Protein AF-A0A0T6AKW1-F1 (afdb_monomer_lite)

Foldseek 3Di:
DVLVVLQVCVLVQLLVQLLVQLCVLLVQLLCVLVVNDPPPDQCVCNLVNLLSLVVSQQVSQCSRPNPVSVVQLVVVVVDPPDDPVRVCCVVVVVVVVVVVCQVVVVVVVDDHDDPVCVQPDPSDPRPDVVSVVSCCVRCVPNNCSRLVSGQLVVLVVPDPSLVSQLVSLVSVLVSCVSVCSNVPDPVCSVVVSVVSSVCSSVVD

Sequence (204 aa):
MISGWIRRAPLAAYLLITYAISWAIAIPLAARALGVLTLPLPFAIHYLIPFGPMIAAIIVTRVSEGPDGLRALFARMTRWRVGAGWILFSILAPIVAFAAAAVVAPMFGAPRTDFRQLGVVNFLPYLGIGAWLLWLLSYGIGEETGWRGFALPRLQATRSALTATLLLSVPWAVWHVPSLLYLGNIKNLGILLPGFFIGLVVGG

Structure (mmCIF, N/CA/C/O backbone):
data_AF-A0A0T6AKW1-F1
#
_entry.id   AF-A0A0T6AKW1-F1
#
loop_
_atom_site.group_PDB
_atom_site.id
_atom_site.type_symbol
_atom_site.label_atom_id
_atom_site.label_alt_id
_atom_site.label_comp_id
_atom_site.label_asym_id
_atom_site.label_entity_id
_atom_site.label_seq_id
_atom_site.pdbx_PDB_ins_code
_atom_site.Cartn_x
_atom_site.Cartn_y
_atom_site.Cartn_z
_atom_site.occupancy
_atom_site.B_iso_or_equiv
_atom_site.auth_seq_id
_atom_site.auth_comp_id
_atom_site.auth_asym_id
_atom_site.auth_atom_id
_atom_site.pdbx_PDB_model_num
ATOM 1 N N . MET A 1 1 ? 7.136 -4.801 27.687 1.00 68.75 1 MET A N 1
ATOM 2 C CA . MET A 1 1 ? 7.269 -3.402 27.211 1.00 68.75 1 MET A CA 1
ATOM 3 C C . MET A 1 1 ? 6.740 -3.221 25.786 1.00 68.75 1 MET A C 1
ATOM 5 O O . MET A 1 1 ? 5.804 -2.451 25.620 1.00 68.75 1 MET A O 1
ATOM 9 N N . ILE A 1 2 ? 7.224 -3.977 24.787 1.00 74.81 2 ILE A N 1
ATOM 10 C CA . ILE A 1 2 ? 6.774 -3.880 23.375 1.00 74.81 2 ILE A CA 1
ATOM 11 C C . ILE A 1 2 ? 5.271 -4.171 23.202 1.00 74.81 2 ILE A C 1
ATOM 13 O O . ILE A 1 2 ? 4.543 -3.379 22.611 1.00 74.81 2 ILE A O 1
ATOM 17 N N . SER A 1 3 ? 4.771 -5.258 23.796 1.00 78.31 3 SER A N 1
ATOM 18 C CA . SER A 1 3 ? 3.344 -5.619 23.757 1.00 78.31 3 SER A CA 1
ATOM 19 C C . SER A 1 3 ? 2.425 -4.559 24.381 1.00 78.31 3 SER A C 1
ATOM 21 O O . SER A 1 3 ? 1.292 -4.384 23.938 1.00 78.31 3 SER A O 1
ATOM 23 N N . GLY A 1 4 ? 2.912 -3.823 25.386 1.00 81.00 4 GLY A N 1
ATOM 24 C CA . GLY A 1 4 ? 2.176 -2.732 26.026 1.00 81.00 4 GLY A CA 1
ATOM 25 C C . GLY A 1 4 ? 2.033 -1.507 25.122 1.00 81.00 4 GLY A C 1
ATOM 26 O O . GLY A 1 4 ? 0.965 -0.904 25.082 1.00 81.00 4 GLY A O 1
ATOM 27 N N . TRP A 1 5 ? 3.071 -1.168 24.351 1.00 87.56 5 TRP A N 1
ATOM 28 C CA . TRP A 1 5 ? 3.012 -0.066 23.388 1.00 87.56 5 TRP A CA 1
ATOM 29 C C . TRP A 1 5 ? 2.086 -0.383 22.208 1.00 87.56 5 TRP A C 1
ATOM 31 O O . TRP A 1 5 ? 1.236 0.438 21.874 1.00 87.56 5 TRP A O 1
ATOM 41 N N . ILE A 1 6 ? 2.161 -1.602 21.657 1.00 88.12 6 ILE A N 1
ATOM 42 C CA . ILE A 1 6 ? 1.280 -2.051 20.563 1.00 88.12 6 ILE A CA 1
ATOM 43 C C . ILE A 1 6 ? -0.200 -1.936 20.958 1.00 88.12 6 ILE A C 1
ATOM 45 O O . ILE A 1 6 ? -1.027 -1.512 20.156 1.00 88.12 6 ILE A O 1
ATOM 49 N N . ARG A 1 7 ? -0.541 -2.261 22.211 1.00 85.75 7 ARG A N 1
ATOM 50 C CA . ARG A 1 7 ? -1.911 -2.119 22.730 1.00 85.75 7 ARG A CA 1
ATOM 51 C C . ARG A 1 7 ? -2.353 -0.662 22.883 1.00 85.75 7 ARG A C 1
ATOM 53 O O . ARG A 1 7 ? -3.522 -0.370 22.669 1.00 85.75 7 ARG A O 1
ATOM 60 N N . ARG A 1 8 ? -1.442 0.243 23.256 1.00 90.44 8 ARG A N 1
ATOM 61 C CA . ARG A 1 8 ? -1.742 1.672 23.470 1.00 90.44 8 ARG A CA 1
ATOM 62 C C . ARG A 1 8 ? -1.806 2.472 22.168 1.00 90.44 8 ARG A C 1
ATOM 64 O O . ARG A 1 8 ? -2.588 3.410 22.078 1.00 90.44 8 ARG A O 1
ATOM 71 N N . ALA A 1 9 ? -0.994 2.112 21.174 1.00 93.38 9 ALA A N 1
ATOM 72 C CA . ALA A 1 9 ? -0.880 2.821 19.901 1.00 93.38 9 ALA A CA 1
ATOM 73 C C . ALA A 1 9 ? -0.880 1.850 18.697 1.00 93.38 9 ALA A C 1
ATOM 75 O O . ALA A 1 9 ? 0.092 1.806 17.938 1.00 93.38 9 ALA A O 1
ATOM 76 N N . PRO A 1 10 ? -1.962 1.075 18.481 1.00 95.19 10 PRO A N 1
ATOM 77 C CA . PRO A 1 10 ? -1.991 0.014 17.471 1.00 95.19 10 PRO A CA 1
ATOM 78 C C . PRO A 1 10 ? -1.789 0.530 16.043 1.00 95.19 10 PRO A C 1
ATOM 80 O O . PRO A 1 10 ? -1.133 -0.131 15.244 1.00 95.19 10 PRO A O 1
ATOM 83 N N . LEU A 1 11 ? -2.295 1.724 15.713 1.00 96.31 11 LEU A N 1
ATOM 84 C CA . LEU A 1 11 ? -2.101 2.310 14.384 1.00 96.31 11 LEU A CA 1
ATOM 85 C C . LEU A 1 11 ? -0.635 2.700 14.134 1.00 96.31 11 LEU A C 1
ATOM 87 O O . LEU A 1 11 ? -0.106 2.422 13.063 1.00 96.31 11 LEU A O 1
ATOM 91 N N . ALA A 1 12 ? 0.040 3.286 15.128 1.00 96.94 12 ALA A N 1
ATOM 92 C CA . ALA A 1 12 ? 1.457 3.626 15.013 1.00 96.94 12 ALA A CA 1
ATOM 93 C C . ALA A 1 12 ? 2.321 2.361 14.901 1.00 96.94 12 ALA A C 1
ATOM 95 O O . ALA A 1 12 ? 3.200 2.289 14.046 1.00 96.94 12 ALA A O 1
ATOM 96 N N . ALA A 1 13 ? 2.027 1.336 15.709 1.00 97.62 13 ALA A N 1
ATOM 97 C CA . ALA A 1 13 ? 2.687 0.036 15.618 1.00 97.62 13 ALA A CA 1
ATOM 98 C C . ALA A 1 13 ? 2.522 -0.600 14.237 1.00 97.62 13 ALA A C 1
ATOM 100 O O . ALA A 1 13 ? 3.498 -1.059 13.648 1.00 97.62 13 ALA A O 1
ATOM 101 N N . TYR A 1 14 ? 1.300 -0.573 13.708 1.00 98.44 14 TYR A N 1
ATOM 102 C CA . TYR A 1 14 ? 0.997 -1.066 12.373 1.00 98.44 14 TYR A CA 1
ATOM 103 C C . TYR A 1 14 ? 1.823 -0.348 11.303 1.00 98.44 14 TYR A C 1
ATOM 105 O O . TYR A 1 14 ? 2.459 -1.019 10.494 1.00 98.44 14 TYR A O 1
ATOM 113 N N . LEU A 1 15 ? 1.875 0.988 11.321 1.00 98.25 15 LEU A N 1
ATOM 114 C CA . LEU A 1 15 ? 2.633 1.762 10.335 1.00 98.25 15 LEU A CA 1
ATOM 115 C C . LEU A 1 15 ? 4.134 1.457 10.395 1.00 98.25 15 LEU A C 1
ATOM 117 O O . LEU A 1 15 ? 4.741 1.201 9.358 1.00 98.25 15 LEU A O 1
ATOM 121 N N . LEU A 1 16 ? 4.721 1.409 11.595 1.00 98.19 16 LEU A N 1
ATOM 122 C CA . LEU A 1 16 ? 6.147 1.106 11.753 1.00 98.19 16 LEU A CA 1
ATOM 123 C C . LEU A 1 16 ? 6.501 -0.298 11.254 1.00 98.19 16 LEU A C 1
ATOM 125 O O . LEU A 1 16 ? 7.478 -0.455 10.528 1.00 98.19 16 LEU A O 1
ATOM 129 N N . ILE A 1 17 ? 5.706 -1.312 11.607 1.00 98.44 17 ILE A N 1
ATOM 130 C CA . ILE A 1 17 ? 5.945 -2.695 11.165 1.00 98.44 17 ILE A CA 1
ATOM 131 C C . ILE A 1 17 ? 5.722 -2.815 9.652 1.00 98.44 17 ILE A C 1
ATOM 133 O O . ILE A 1 17 ? 6.519 -3.450 8.964 1.00 98.44 17 ILE A O 1
ATOM 137 N N . THR A 1 18 ? 4.685 -2.157 9.123 1.00 98.62 18 THR A N 1
ATOM 138 C CA . THR A 1 18 ? 4.402 -2.104 7.683 1.00 98.62 18 THR A CA 1
ATOM 139 C C . THR A 1 18 ? 5.597 -1.546 6.924 1.00 98.62 18 THR A C 1
ATOM 141 O O . THR A 1 18 ? 6.061 -2.175 5.973 1.00 98.62 18 THR A O 1
ATOM 144 N N . TYR A 1 19 ? 6.128 -0.398 7.355 1.00 98.56 19 TYR A N 1
ATOM 145 C CA . TYR A 1 19 ? 7.283 0.230 6.718 1.00 98.56 19 TYR A CA 1
ATOM 146 C C . TYR A 1 19 ? 8.522 -0.640 6.862 1.00 98.56 19 TYR A C 1
ATOM 148 O O . TYR A 1 19 ? 9.187 -0.884 5.866 1.00 98.56 19 TYR A O 1
ATOM 156 N N . ALA A 1 20 ? 8.796 -1.180 8.051 1.00 98.44 20 ALA A N 1
ATOM 157 C CA . ALA A 1 20 ? 9.957 -2.035 8.270 1.00 98.44 20 ALA A CA 1
ATOM 158 C C . ALA A 1 20 ? 9.979 -3.242 7.316 1.00 98.44 20 ALA A C 1
ATOM 160 O O . ALA A 1 20 ? 10.984 -3.471 6.651 1.00 98.44 20 ALA A O 1
ATOM 161 N N . ILE A 1 21 ? 8.867 -3.97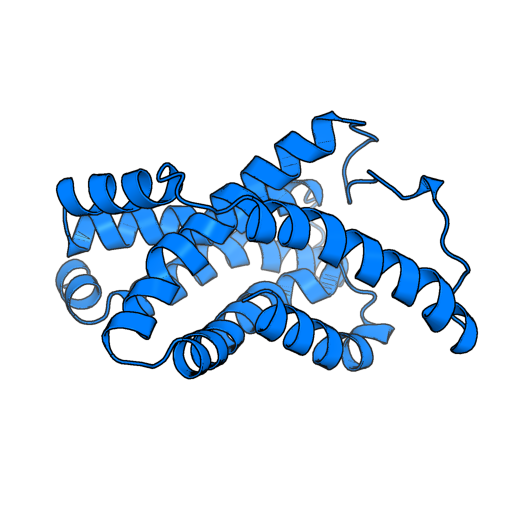6 7.196 1.00 98.56 21 ILE A N 1
ATOM 162 C CA . ILE A 1 21 ? 8.785 -5.163 6.328 1.00 98.56 21 ILE A CA 1
ATOM 163 C C . ILE A 1 21 ? 8.861 -4.767 4.851 1.00 98.56 21 ILE A C 1
ATOM 165 O O . ILE A 1 21 ? 9.628 -5.336 4.079 1.00 98.56 21 ILE A O 1
ATOM 169 N N . SER A 1 22 ? 8.071 -3.774 4.455 1.00 98.50 22 SER A N 1
ATOM 170 C CA . SER A 1 22 ? 7.928 -3.390 3.049 1.00 98.50 22 SER A CA 1
ATOM 171 C C . SER A 1 22 ? 9.194 -2.731 2.514 1.00 98.50 22 SER A C 1
ATOM 173 O O . SER A 1 22 ? 9.664 -3.041 1.420 1.00 98.50 22 SER A O 1
ATOM 175 N N . TRP A 1 23 ? 9.780 -1.825 3.295 1.00 98.50 23 TRP A N 1
ATOM 176 C CA . TRP A 1 23 ? 10.972 -1.085 2.901 1.00 98.50 23 TRP A CA 1
ATOM 177 C C . TRP A 1 23 ? 12.241 -1.924 3.001 1.00 98.50 23 TRP A C 1
ATOM 179 O O . TRP A 1 23 ? 13.167 -1.660 2.239 1.00 98.50 23 TRP A O 1
ATOM 189 N N . ALA A 1 24 ? 12.269 -2.984 3.818 1.00 98.25 24 ALA A N 1
ATOM 190 C CA . ALA A 1 24 ? 13.347 -3.974 3.770 1.00 98.25 24 ALA A CA 1
ATOM 191 C C . ALA A 1 24 ? 13.481 -4.639 2.387 1.00 98.25 24 ALA A C 1
ATOM 193 O O . ALA A 1 24 ? 14.564 -5.095 2.036 1.00 98.25 24 ALA A O 1
ATOM 194 N N . ILE A 1 25 ? 12.410 -4.656 1.586 1.00 98.06 25 ILE A N 1
ATOM 195 C CA . ILE A 1 25 ? 12.427 -5.130 0.196 1.00 98.06 25 ILE A CA 1
ATOM 196 C C . ILE A 1 25 ? 12.576 -3.948 -0.773 1.00 98.06 25 ILE A C 1
ATOM 198 O O . ILE A 1 25 ? 13.405 -3.976 -1.682 1.00 98.06 25 ILE A O 1
ATOM 202 N N . ALA A 1 26 ? 11.792 -2.886 -0.577 1.00 97.50 26 ALA A N 1
ATOM 203 C CA . ALA A 1 26 ? 11.711 -1.779 -1.525 1.00 97.50 26 ALA A CA 1
ATOM 204 C C . ALA A 1 26 ? 12.982 -0.909 -1.571 1.00 97.50 26 ALA A C 1
ATOM 206 O O . ALA A 1 26 ? 13.368 -0.468 -2.652 1.00 97.50 26 ALA A O 1
ATOM 207 N N . ILE A 1 27 ? 13.655 -0.679 -0.435 1.00 97.62 27 ILE A N 1
ATOM 208 C CA . ILE A 1 27 ? 14.882 0.135 -0.377 1.00 97.62 27 ILE A CA 1
ATOM 209 C C . ILE A 1 27 ? 16.035 -0.543 -1.129 1.00 97.62 27 ILE A C 1
ATOM 211 O O . ILE A 1 27 ? 16.641 0.131 -1.960 1.00 97.62 27 ILE A O 1
ATOM 215 N N . PRO A 1 28 ? 16.341 -1.843 -0.936 1.00 97.62 28 PRO A N 1
ATOM 216 C CA . PRO A 1 28 ? 17.367 -2.509 -1.739 1.00 97.62 28 PRO A CA 1
ATOM 217 C C . PRO A 1 28 ? 17.076 -2.492 -3.245 1.00 97.62 28 PRO A C 1
ATOM 219 O O . PRO A 1 28 ? 17.993 -2.286 -4.040 1.00 97.62 28 PRO A O 1
ATOM 222 N N . LEU A 1 29 ? 15.809 -2.645 -3.652 1.00 96.81 29 LEU A N 1
ATOM 223 C CA . LEU A 1 29 ? 15.414 -2.518 -5.061 1.00 96.81 29 LEU A CA 1
ATOM 224 C C . LEU A 1 29 ? 15.649 -1.102 -5.604 1.00 96.81 29 LEU A C 1
ATOM 226 O O . LEU A 1 29 ? 16.198 -0.951 -6.695 1.00 96.81 29 LEU A O 1
ATOM 230 N N . ALA A 1 30 ? 15.294 -0.074 -4.832 1.00 95.44 30 ALA A N 1
ATOM 231 C CA . ALA A 1 30 ? 15.554 1.319 -5.182 1.00 95.44 30 ALA A CA 1
ATOM 232 C C . ALA A 1 30 ? 17.058 1.614 -5.267 1.00 95.44 30 ALA A C 1
ATOM 234 O O . ALA A 1 30 ? 17.525 2.166 -6.258 1.00 95.44 30 ALA A O 1
ATOM 235 N N . ALA A 1 31 ? 17.835 1.188 -4.269 1.00 95.94 31 ALA A N 1
ATOM 236 C CA . ALA A 1 31 ? 19.286 1.348 -4.242 1.00 95.94 31 ALA A CA 1
ATOM 237 C C . ALA A 1 31 ? 19.957 0.669 -5.444 1.00 95.94 31 ALA A C 1
ATOM 239 O O . ALA A 1 31 ? 20.895 1.223 -6.017 1.00 95.94 31 ALA A O 1
ATOM 240 N N . ARG A 1 32 ? 19.449 -0.496 -5.872 1.00 94.69 32 ARG A N 1
ATOM 241 C CA . ARG A 1 32 ? 19.906 -1.166 -7.094 1.00 94.69 32 ARG A CA 1
ATOM 242 C C . ARG A 1 32 ? 19.573 -0.359 -8.346 1.00 94.69 32 ARG A C 1
ATOM 244 O O . ARG A 1 32 ? 20.445 -0.167 -9.185 1.00 94.69 32 ARG A O 1
ATOM 251 N N . ALA A 1 33 ? 18.339 0.123 -8.481 1.00 92.25 33 ALA A N 1
ATOM 252 C CA . ALA A 1 33 ? 17.931 0.935 -9.630 1.00 92.25 33 ALA A CA 1
ATOM 253 C C . ALA A 1 33 ? 18.718 2.254 -9.739 1.00 92.25 33 ALA A C 1
ATOM 255 O O . ALA A 1 33 ? 18.976 2.728 -10.841 1.00 92.25 33 ALA A O 1
ATOM 256 N N . LEU A 1 34 ? 19.142 2.812 -8.601 1.00 92.19 34 LEU A N 1
ATOM 257 C CA . LEU A 1 34 ? 19.975 4.013 -8.513 1.00 92.19 34 LEU A CA 1
ATOM 258 C C . LEU A 1 34 ? 21.477 3.749 -8.722 1.00 92.19 34 LEU A C 1
ATOM 260 O O . LEU A 1 34 ? 22.263 4.691 -8.695 1.00 92.19 34 LEU A O 1
ATOM 264 N N . GLY A 1 35 ? 21.898 2.492 -8.893 1.00 93.44 35 GLY A N 1
ATOM 265 C CA . GLY A 1 35 ? 23.310 2.124 -9.042 1.00 93.44 35 GLY A CA 1
ATOM 266 C C . GLY A 1 35 ? 24.136 2.194 -7.750 1.00 93.44 35 GLY A C 1
ATOM 267 O O . GLY A 1 35 ? 25.347 2.009 -7.797 1.00 93.44 35 GLY A O 1
ATOM 268 N N . VAL A 1 36 ? 23.499 2.426 -6.596 1.00 96.00 36 VAL A N 1
ATOM 269 C CA . VAL A 1 36 ? 24.150 2.426 -5.271 1.00 96.00 36 VAL A CA 1
ATOM 270 C C . VAL A 1 36 ? 24.462 0.998 -4.818 1.00 96.00 36 VAL A C 1
ATOM 272 O O . VAL A 1 36 ? 25.473 0.752 -4.165 1.00 96.00 36 VAL A O 1
ATOM 275 N N . LEU A 1 37 ? 23.592 0.046 -5.167 1.00 95.44 37 LEU A N 1
ATOM 276 C CA . LEU A 1 37 ? 23.718 -1.362 -4.802 1.00 95.44 37 LEU A CA 1
ATOM 277 C C . LEU A 1 37 ? 23.997 -2.223 -6.038 1.00 95.44 37 LEU A C 1
ATOM 279 O O . LEU A 1 37 ? 23.205 -2.242 -6.977 1.00 95.44 37 LEU A O 1
ATOM 283 N N . THR A 1 38 ? 25.084 -2.993 -6.012 1.00 94.31 38 THR A N 1
ATOM 284 C CA . THR A 1 38 ? 25.490 -3.878 -7.122 1.00 94.31 38 THR A CA 1
ATOM 285 C C . THR A 1 38 ? 24.973 -5.312 -6.990 1.00 94.31 38 THR A C 1
ATOM 287 O O . THR A 1 38 ? 25.093 -6.096 -7.932 1.00 94.31 38 THR A O 1
ATOM 290 N N . LEU A 1 39 ? 24.369 -5.668 -5.848 1.00 94.06 39 LEU A N 1
ATOM 291 C CA . LEU A 1 39 ? 23.769 -6.986 -5.631 1.00 94.06 39 LEU A CA 1
ATOM 292 C C . LEU A 1 39 ? 22.709 -7.288 -6.711 1.00 94.06 39 LEU A C 1
ATOM 294 O O . LEU A 1 39 ? 21.826 -6.456 -6.958 1.00 94.06 39 LEU A O 1
ATOM 298 N N . PRO A 1 40 ? 22.742 -8.479 -7.340 1.00 92.25 40 PRO A N 1
ATOM 299 C CA . PRO A 1 40 ? 21.806 -8.853 -8.393 1.00 92.25 40 PRO A CA 1
ATOM 300 C C . PRO A 1 40 ? 20.447 -9.251 -7.798 1.00 92.25 40 PRO A C 1
ATOM 302 O O . PRO A 1 40 ? 20.082 -10.421 -7.747 1.00 92.25 40 PRO A O 1
ATOM 305 N N . LEU A 1 41 ? 19.684 -8.264 -7.327 1.00 93.69 41 LEU A N 1
ATOM 306 C CA . LEU A 1 41 ? 18.351 -8.482 -6.766 1.00 93.69 41 LEU A CA 1
ATOM 307 C C . LEU A 1 41 ? 17.307 -8.603 -7.886 1.00 93.69 41 LEU A C 1
ATOM 309 O O . LEU A 1 41 ? 17.173 -7.673 -8.681 1.00 93.69 41 LEU A O 1
ATOM 313 N N . PRO A 1 42 ? 16.527 -9.688 -7.982 1.00 95.50 42 PRO A N 1
ATOM 314 C CA . PRO A 1 42 ? 15.470 -9.774 -8.984 1.00 95.50 42 PRO A CA 1
ATOM 315 C C . PRO A 1 42 ? 14.352 -8.775 -8.659 1.00 95.50 42 PRO A C 1
ATOM 317 O O . PRO A 1 42 ? 13.749 -8.857 -7.595 1.00 95.50 42 PRO A O 1
ATOM 320 N N . PHE A 1 43 ? 14.027 -7.857 -9.580 1.00 94.94 43 PHE A N 1
ATOM 321 C CA . PHE A 1 43 ? 12.957 -6.868 -9.358 1.00 94.94 43 PHE A CA 1
ATOM 322 C C . PHE A 1 43 ? 11.576 -7.510 -9.143 1.00 94.94 43 PHE A C 1
ATOM 324 O O . PHE A 1 43 ? 10.711 -6.893 -8.531 1.00 94.94 43 PHE A O 1
ATOM 331 N N . ALA A 1 44 ? 11.386 -8.768 -9.555 1.00 95.06 44 ALA A N 1
ATOM 332 C CA . ALA A 1 44 ? 10.173 -9.543 -9.298 1.00 95.06 44 ALA A CA 1
ATOM 333 C C . ALA A 1 44 ? 9.818 -9.673 -7.801 1.00 95.06 44 ALA A C 1
ATOM 335 O O . ALA A 1 44 ? 8.644 -9.826 -7.471 1.00 95.06 44 ALA A O 1
ATOM 336 N N . ILE A 1 45 ? 10.781 -9.542 -6.874 1.00 96.38 45 ILE A N 1
ATOM 337 C CA . ILE A 1 45 ? 10.479 -9.529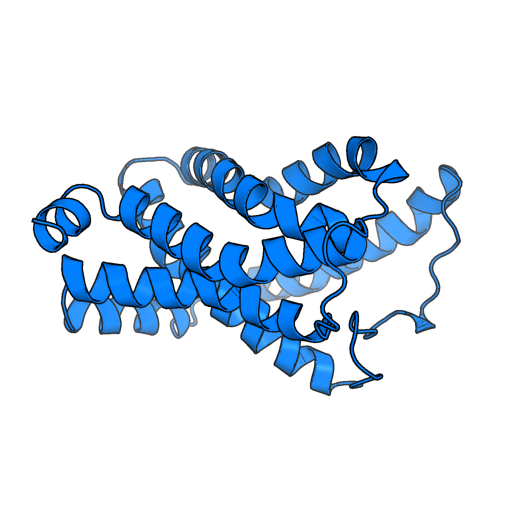 -5.427 1.00 96.38 45 ILE A CA 1
ATOM 338 C C . ILE A 1 45 ? 9.639 -8.312 -5.010 1.00 96.38 45 ILE A C 1
ATOM 340 O O . ILE A 1 45 ? 9.110 -8.296 -3.903 1.00 96.38 45 ILE A O 1
ATOM 344 N N . HIS A 1 46 ? 9.469 -7.319 -5.893 1.00 95.88 46 HIS A N 1
ATOM 345 C CA . HIS A 1 46 ? 8.534 -6.209 -5.722 1.00 95.88 46 HIS A CA 1
ATOM 346 C C . HIS A 1 46 ? 7.137 -6.685 -5.301 1.00 95.88 46 HIS A C 1
ATOM 348 O O . HIS A 1 46 ? 6.523 -6.089 -4.421 1.00 95.88 46 HIS A O 1
ATOM 354 N N . TYR A 1 47 ? 6.657 -7.797 -5.864 1.00 96.12 47 TYR A N 1
ATOM 355 C CA . TYR A 1 47 ? 5.328 -8.332 -5.561 1.00 96.12 47 TYR A CA 1
ATOM 356 C C . TYR A 1 47 ? 5.178 -8.852 -4.123 1.00 96.12 47 TYR A C 1
ATOM 358 O O . TYR A 1 47 ? 4.063 -9.142 -3.699 1.00 96.12 47 TYR A O 1
ATOM 366 N N . LEU 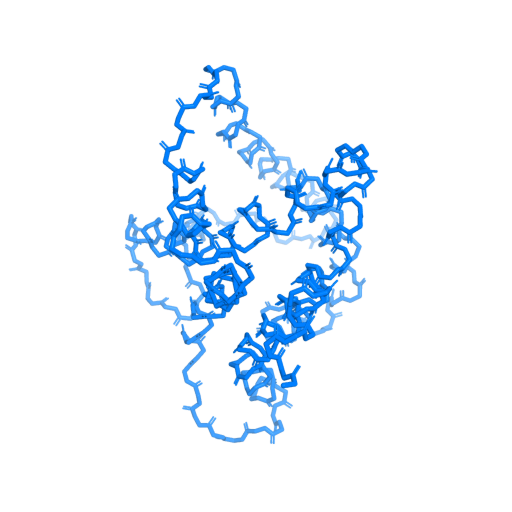A 1 48 ? 6.270 -8.922 -3.351 1.00 97.62 48 LEU A N 1
ATOM 367 C CA . LEU A 1 48 ? 6.247 -9.239 -1.922 1.00 97.62 48 LEU A CA 1
ATOM 368 C C . LEU A 1 48 ? 6.018 -8.005 -1.033 1.00 97.62 48 LEU A C 1
ATOM 370 O O . LEU A 1 48 ? 5.570 -8.151 0.102 1.00 97.62 48 LEU A O 1
ATOM 374 N N . ILE A 1 49 ? 6.286 -6.794 -1.535 1.00 98.06 49 ILE A N 1
ATOM 375 C CA . ILE A 1 49 ? 6.129 -5.533 -0.790 1.00 98.06 49 ILE A CA 1
ATOM 376 C C . ILE A 1 49 ? 4.691 -5.348 -0.266 1.00 98.06 49 ILE A C 1
ATOM 378 O O . ILE A 1 49 ? 4.543 -5.080 0.930 1.00 98.06 49 ILE A O 1
ATOM 382 N N . PRO A 1 50 ? 3.634 -5.561 -1.081 1.00 97.56 50 PRO A N 1
ATOM 383 C CA . PRO A 1 50 ? 2.240 -5.465 -0.641 1.00 97.56 50 PRO A CA 1
ATOM 384 C C . PRO A 1 50 ? 1.865 -6.344 0.558 1.00 97.56 50 PRO A C 1
ATOM 386 O O . PRO A 1 50 ? 0.915 -6.035 1.263 1.00 97.56 50 PRO A O 1
ATOM 389 N N . PHE A 1 51 ? 2.608 -7.415 0.853 1.00 98.25 51 PHE A N 1
ATOM 390 C CA . PHE A 1 51 ? 2.312 -8.277 2.003 1.00 98.25 51 PHE A CA 1
ATOM 391 C C . PHE A 1 51 ? 2.753 -7.680 3.347 1.00 98.25 51 PHE A C 1
ATOM 393 O O . PHE A 1 51 ? 2.302 -8.149 4.393 1.00 98.25 51 PHE A O 1
ATOM 400 N N . GLY A 1 52 ? 3.593 -6.639 3.352 1.00 98.38 52 GLY A N 1
ATOM 401 C CA . GLY A 1 52 ? 3.997 -5.936 4.572 1.00 98.38 52 GLY A CA 1
ATOM 402 C C . GLY A 1 52 ? 2.810 -5.396 5.386 1.00 98.38 52 GLY A C 1
ATOM 403 O O . GLY A 1 52 ? 2.705 -5.748 6.564 1.00 98.38 52 GLY A O 1
ATOM 404 N N . PRO A 1 53 ? 1.890 -4.617 4.781 1.00 98.38 53 PRO A N 1
ATOM 405 C CA . PRO A 1 53 ? 0.620 -4.216 5.392 1.00 98.38 53 PRO A CA 1
ATOM 406 C C . PRO A 1 53 ? -0.182 -5.382 5.997 1.00 98.38 53 PRO A C 1
ATOM 408 O O . PRO A 1 53 ? -0.564 -5.323 7.168 1.00 98.38 53 PRO A O 1
ATOM 411 N N . MET A 1 54 ? -0.406 -6.476 5.258 1.00 98.19 54 MET A N 1
ATOM 412 C CA . MET A 1 54 ? -1.127 -7.648 5.780 1.00 98.19 54 MET A CA 1
ATOM 413 C C . MET A 1 54 ? -0.430 -8.265 6.996 1.00 98.19 54 MET A C 1
ATOM 415 O O . MET A 1 54 ? -1.073 -8.508 8.018 1.00 98.19 54 MET A O 1
ATOM 419 N N . ILE A 1 55 ? 0.880 -8.507 6.914 1.00 98.56 55 ILE A N 1
ATOM 420 C CA . ILE A 1 55 ? 1.647 -9.112 8.011 1.00 98.56 55 ILE A CA 1
ATOM 421 C C . ILE A 1 55 ? 1.612 -8.201 9.244 1.00 98.56 55 ILE A C 1
ATOM 423 O O . ILE A 1 55 ? 1.367 -8.676 10.354 1.00 98.56 55 ILE A O 1
ATOM 427 N N . ALA A 1 56 ? 1.783 -6.890 9.062 1.00 98.50 56 ALA A N 1
ATOM 428 C CA . ALA A 1 56 ? 1.691 -5.916 10.142 1.00 98.50 56 ALA A CA 1
ATOM 429 C C . ALA A 1 56 ? 0.304 -5.918 10.801 1.00 98.50 56 ALA A C 1
ATOM 431 O O . ALA A 1 56 ? 0.211 -5.949 12.029 1.00 98.50 56 ALA A O 1
ATOM 432 N N . ALA A 1 57 ? -0.772 -5.942 10.008 1.00 98.06 57 ALA A N 1
ATOM 433 C CA . ALA A 1 57 ? -2.139 -6.026 10.516 1.00 98.06 57 ALA A CA 1
ATOM 434 C C . ALA A 1 57 ? -2.363 -7.300 11.340 1.00 98.06 57 ALA A C 1
ATOM 436 O O . ALA A 1 57 ? -2.898 -7.226 12.446 1.00 98.06 57 ALA A O 1
ATOM 437 N N . ILE A 1 58 ? -1.897 -8.454 10.850 1.00 98.25 58 ILE A N 1
ATOM 438 C CA . ILE A 1 58 ? -1.995 -9.735 11.561 1.00 98.25 58 ILE A CA 1
ATOM 439 C C . ILE A 1 58 ? -1.230 -9.678 12.889 1.00 98.25 58 ILE A C 1
ATOM 441 O O . ILE A 1 58 ? -1.793 -10.013 13.932 1.00 98.25 58 ILE A O 1
ATOM 445 N N . ILE A 1 59 ? 0.029 -9.229 12.880 1.00 98.00 59 ILE A N 1
ATOM 446 C CA . ILE A 1 59 ? 0.863 -9.148 14.088 1.00 98.00 59 ILE A CA 1
ATOM 447 C C . ILE A 1 59 ? 0.210 -8.229 15.120 1.00 98.00 59 ILE A C 1
ATOM 449 O O . ILE A 1 59 ? 0.016 -8.626 16.272 1.00 98.00 59 ILE A O 1
ATOM 453 N N . VAL A 1 60 ? -0.155 -7.012 14.714 1.00 98.12 60 VAL A N 1
ATOM 454 C CA . VAL A 1 60 ? -0.706 -6.018 15.636 1.00 98.12 60 VAL A CA 1
ATOM 455 C C . VAL A 1 60 ? -2.044 -6.484 16.186 1.00 98.12 60 VAL A C 1
ATOM 457 O O . VAL A 1 60 ? -2.195 -6.500 17.404 1.00 98.12 60 VAL A O 1
ATOM 460 N N . THR A 1 61 ? -2.969 -6.951 15.341 1.00 97.69 61 THR A N 1
ATOM 461 C CA . THR A 1 61 ? -4.261 -7.483 15.797 1.00 97.69 61 THR A CA 1
ATOM 462 C C . THR A 1 61 ? -4.078 -8.669 16.740 1.00 97.69 61 THR A C 1
ATOM 464 O O . THR A 1 61 ? -4.718 -8.721 17.790 1.00 97.69 61 THR A O 1
ATOM 467 N N . ARG A 1 62 ? -3.175 -9.610 16.437 1.00 97.00 62 ARG A N 1
ATOM 468 C CA . ARG A 1 62 ? -2.941 -10.772 17.305 1.00 97.00 62 ARG A CA 1
ATOM 469 C C . ARG A 1 62 ? -2.439 -10.373 18.690 1.00 97.00 62 ARG A C 1
ATOM 471 O O . ARG A 1 62 ? -2.786 -11.039 19.671 1.00 97.00 62 ARG A O 1
ATOM 478 N N . VAL A 1 63 ? -1.613 -9.330 18.765 1.00 96.50 63 VAL A N 1
ATOM 479 C CA . VAL A 1 63 ? -1.042 -8.814 20.015 1.00 96.50 63 VAL A CA 1
ATOM 480 C C . VAL A 1 63 ? -2.040 -7.938 20.772 1.00 96.50 63 VAL A C 1
ATOM 482 O O . VAL A 1 63 ? -2.104 -8.038 21.996 1.00 96.50 63 VAL A O 1
ATOM 485 N N . SER A 1 64 ? -2.812 -7.092 20.085 1.00 95.31 64 SER A N 1
ATOM 486 C CA . SER A 1 64 ? -3.732 -6.140 20.717 1.00 95.31 64 SER A CA 1
ATOM 487 C C . SER A 1 64 ? -5.077 -6.757 21.092 1.00 95.31 64 SER A C 1
ATOM 489 O O . SER A 1 64 ? -5.570 -6.512 22.191 1.00 95.31 64 SER A O 1
ATOM 491 N N . GLU A 1 65 ? -5.641 -7.578 20.210 1.00 93.88 65 GLU A N 1
ATOM 492 C CA . GLU A 1 65 ? -7.027 -8.071 20.257 1.00 93.88 65 GLU A CA 1
ATOM 493 C C . GLU A 1 65 ? -7.119 -9.601 20.348 1.00 93.88 65 GLU A C 1
ATOM 495 O O . GLU A 1 65 ? -8.199 -10.153 20.541 1.00 93.88 65 GLU A O 1
ATOM 500 N N . GLY A 1 66 ? -5.993 -10.310 20.238 1.00 95.69 66 GLY A N 1
ATOM 501 C CA . GLY A 1 66 ? -5.963 -11.763 20.379 1.00 95.69 66 GLY A CA 1
ATOM 502 C C . GLY A 1 66 ? -6.571 -12.522 19.187 1.00 95.69 66 GLY A C 1
ATOM 503 O O . GLY A 1 66 ? -6.696 -11.977 18.087 1.00 95.69 66 GLY A O 1
ATOM 504 N N . PRO A 1 67 ? -6.901 -13.814 19.373 1.00 96.12 67 PRO A N 1
ATOM 505 C CA . PRO A 1 67 ? -7.430 -14.669 18.307 1.00 96.12 67 PRO A CA 1
ATOM 506 C C . PRO A 1 67 ? -8.774 -14.194 17.739 1.00 96.12 67 PRO A C 1
ATOM 508 O O . PRO A 1 67 ? -8.988 -14.280 16.530 1.00 96.12 67 PRO A O 1
ATOM 511 N N . ASP A 1 68 ? -9.660 -13.655 18.577 1.00 96.44 68 ASP A N 1
ATOM 512 C CA . ASP A 1 68 ? -10.972 -13.179 18.124 1.00 96.44 68 ASP A CA 1
ATOM 513 C C . ASP A 1 68 ? -10.862 -11.907 17.279 1.00 96.44 68 ASP A C 1
ATOM 515 O O . ASP A 1 68 ? -11.574 -11.767 16.284 1.00 96.44 68 ASP A O 1
ATOM 519 N N . GLY A 1 69 ? -9.892 -11.035 17.580 1.00 94.94 69 GLY A N 1
ATOM 520 C CA . GLY A 1 69 ? -9.544 -9.907 16.715 1.00 94.94 69 GLY A CA 1
ATOM 521 C C . GLY A 1 69 ? -9.111 -10.349 15.317 1.00 94.94 69 GLY A C 1
ATOM 522 O O . GLY A 1 69 ? -9.555 -9.775 14.321 1.00 94.94 69 GLY A O 1
ATOM 523 N N . LEU A 1 70 ? -8.292 -11.406 15.216 1.00 95.88 70 LEU A N 1
ATOM 524 C CA . LEU A 1 70 ? -7.885 -11.958 13.918 1.00 95.88 70 LEU A CA 1
ATOM 525 C C . LEU A 1 70 ? -9.073 -12.532 13.152 1.00 95.88 70 LEU A C 1
ATOM 527 O O . LEU A 1 70 ? -9.229 -12.251 11.965 1.00 95.88 70 LEU A O 1
ATOM 531 N N . ARG A 1 71 ? -9.942 -13.292 13.828 1.00 94.75 71 ARG A N 1
ATOM 532 C CA . ARG A 1 71 ? -11.182 -13.793 13.219 1.00 94.75 71 ARG A CA 1
ATOM 533 C C . ARG A 1 71 ? -12.023 -12.640 12.685 1.00 94.75 71 ARG A C 1
ATOM 535 O O . ARG A 1 71 ? -12.493 -12.709 11.557 1.00 94.75 71 ARG A O 1
ATOM 542 N N . ALA A 1 72 ? -12.159 -11.557 13.449 1.00 93.88 72 ALA A N 1
ATOM 543 C CA . ALA A 1 72 ? -12.886 -10.369 13.021 1.00 93.88 72 ALA A CA 1
ATOM 544 C C . ALA A 1 72 ? -12.207 -9.628 11.853 1.00 93.88 72 ALA A C 1
ATOM 546 O O . ALA A 1 72 ? -12.904 -9.060 11.013 1.00 93.88 72 ALA A O 1
ATOM 547 N N . LEU A 1 73 ? -10.871 -9.598 11.781 1.00 94.69 73 LEU A N 1
ATOM 548 C CA . LEU A 1 73 ? -10.123 -9.042 10.645 1.00 94.69 73 LEU A CA 1
ATOM 549 C C . LEU A 1 73 ? -10.428 -9.822 9.358 1.00 94.69 73 LEU A C 1
ATOM 551 O O . LEU A 1 73 ? -10.919 -9.233 8.398 1.00 94.69 73 LEU A O 1
ATOM 555 N N . PHE A 1 74 ? -10.246 -11.143 9.363 1.00 92.94 74 PHE A N 1
ATOM 556 C CA . PHE A 1 74 ? -10.487 -11.969 8.175 1.00 92.94 74 PHE A CA 1
ATOM 557 C C . PHE A 1 74 ? -11.971 -12.081 7.813 1.00 92.94 74 PHE A C 1
ATOM 559 O O . PHE A 1 74 ? -12.321 -12.052 6.637 1.00 92.94 74 PHE A O 1
ATOM 566 N N . ALA A 1 75 ? -12.870 -12.117 8.802 1.00 91.69 75 ALA A N 1
ATOM 567 C CA . ALA A 1 75 ? -14.308 -12.116 8.547 1.00 91.69 75 ALA A CA 1
ATOM 568 C C . ALA A 1 75 ? -14.779 -10.837 7.841 1.00 91.69 75 ALA A C 1
ATOM 570 O O . ALA A 1 75 ? -15.784 -10.866 7.142 1.00 91.69 75 ALA A O 1
ATOM 571 N N . ARG A 1 76 ? -14.088 -9.701 8.008 1.00 86.75 76 ARG A N 1
ATOM 572 C CA . ARG A 1 76 ? -14.403 -8.478 7.253 1.00 86.75 76 ARG A CA 1
ATOM 573 C C . ARG A 1 76 ? -14.036 -8.599 5.778 1.00 86.75 76 ARG A C 1
ATOM 575 O O . ARG A 1 76 ? -14.769 -8.071 4.953 1.00 86.75 76 ARG A O 1
ATOM 582 N N . MET A 1 77 ? -12.974 -9.330 5.452 1.00 83.25 77 MET A N 1
ATOM 583 C CA . MET A 1 77 ? -12.525 -9.523 4.070 1.00 83.25 77 MET A CA 1
ATOM 584 C C . MET A 1 77 ? -13.450 -10.442 3.265 1.00 83.25 77 MET A C 1
ATOM 586 O O . MET A 1 77 ? -13.536 -10.319 2.051 1.00 83.25 77 MET A O 1
ATOM 590 N N . THR A 1 78 ? -14.158 -11.355 3.932 1.00 84.00 78 THR A N 1
ATOM 591 C CA . THR A 1 78 ? -15.070 -12.314 3.286 1.00 84.00 78 THR A CA 1
ATOM 592 C C . THR A 1 78 ? -16.534 -11.867 3.310 1.00 84.00 78 THR A C 1
ATOM 594 O O . THR A 1 78 ? -17.403 -12.541 2.756 1.00 84.00 78 THR A O 1
ATOM 597 N N . ARG A 1 79 ? -16.843 -10.725 3.941 1.00 82.75 79 ARG A N 1
ATOM 598 C CA . ARG A 1 79 ? -18.205 -10.178 3.995 1.00 82.75 79 ARG A CA 1
ATOM 599 C C . ARG A 1 79 ? -18.594 -9.575 2.651 1.00 82.75 79 ARG A C 1
ATOM 601 O O . ARG A 1 79 ? -18.316 -8.416 2.366 1.00 82.75 79 ARG A O 1
ATOM 608 N N . TRP A 1 80 ? -19.337 -10.346 1.869 1.00 74.69 80 TRP A N 1
ATOM 609 C CA . TRP A 1 80 ? -19.942 -9.869 0.633 1.00 74.69 80 TRP A CA 1
ATOM 610 C C . TRP A 1 80 ? -21.289 -9.187 0.913 1.00 74.69 80 TRP A C 1
ATOM 612 O O . TRP A 1 80 ? -22.304 -9.845 1.132 1.00 74.69 80 TRP A O 1
ATOM 622 N N . ARG A 1 81 ? -21.298 -7.851 0.958 1.00 78.94 81 ARG A N 1
ATOM 623 C CA . ARG A 1 81 ? -22.518 -7.022 1.065 1.00 78.94 81 ARG A CA 1
ATOM 624 C C . ARG A 1 81 ? -22.451 -5.817 0.126 1.00 78.94 81 ARG A C 1
ATOM 626 O O . ARG A 1 81 ? -22.724 -4.689 0.524 1.00 78.94 81 ARG A O 1
ATOM 633 N N . VAL A 1 82 ? -22.031 -6.059 -1.111 1.00 82.69 82 VAL A N 1
ATOM 634 C CA . VAL A 1 82 ? -21.850 -5.012 -2.119 1.00 82.69 82 VAL A CA 1
ATOM 635 C C . VAL A 1 82 ? -23.038 -5.040 -3.077 1.00 82.69 82 VAL A C 1
ATOM 637 O O . VAL A 1 82 ? -23.329 -6.070 -3.681 1.00 82.69 82 VAL A O 1
ATOM 640 N N . GLY A 1 83 ? -23.758 -3.922 -3.191 1.00 88.94 83 GLY A N 1
ATOM 641 C CA . GLY A 1 83 ? -24.869 -3.794 -4.137 1.00 88.94 83 GLY A CA 1
ATOM 642 C C . GLY A 1 83 ? -24.385 -3.818 -5.591 1.00 88.94 83 GLY A C 1
ATOM 643 O O . GLY A 1 83 ? -23.276 -3.371 -5.882 1.00 88.94 83 GLY A O 1
ATOM 644 N N . ALA A 1 84 ? -25.228 -4.284 -6.517 1.00 89.88 84 ALA A N 1
ATOM 645 C CA . ALA A 1 84 ? -24.869 -4.416 -7.935 1.00 89.88 84 ALA A CA 1
ATOM 646 C C . ALA A 1 84 ? -24.374 -3.100 -8.568 1.00 89.88 84 ALA A C 1
ATOM 648 O O . ALA A 1 84 ? -23.457 -3.122 -9.383 1.00 89.88 84 ALA A O 1
ATOM 649 N N . GLY A 1 85 ? -24.919 -1.952 -8.143 1.00 92.25 85 GLY A N 1
ATOM 650 C CA . GLY A 1 85 ? -24.459 -0.635 -8.599 1.00 92.25 85 GLY A CA 1
ATOM 651 C C . GLY A 1 85 ? -23.004 -0.334 -8.226 1.00 92.25 85 GLY A C 1
ATOM 652 O O . GLY A 1 85 ? -22.262 0.193 -9.047 1.00 92.25 85 GLY A O 1
ATOM 653 N N . TRP A 1 86 ? -22.565 -0.735 -7.030 1.00 88.94 86 TRP A N 1
ATOM 654 C CA . TRP A 1 86 ? -21.174 -0.573 -6.596 1.00 88.94 86 TRP A CA 1
ATOM 655 C C . TRP A 1 86 ? -20.234 -1.527 -7.328 1.00 88.94 86 TRP A C 1
ATOM 657 O O . TRP A 1 86 ? -19.144 -1.121 -7.706 1.00 88.94 86 TRP A O 1
ATOM 667 N N . ILE A 1 87 ? -20.677 -2.759 -7.599 1.00 88.44 87 ILE A N 1
ATOM 668 C CA . ILE A 1 87 ? -19.918 -3.707 -8.429 1.00 88.44 87 ILE A CA 1
ATOM 669 C C . ILE A 1 87 ? -19.715 -3.123 -9.830 1.00 88.44 87 ILE A C 1
ATOM 671 O O . ILE A 1 87 ? -18.591 -3.078 -10.328 1.00 88.44 87 ILE A O 1
ATOM 675 N N . LEU A 1 88 ? -20.795 -2.635 -10.449 1.00 92.94 88 LEU A N 1
ATOM 676 C CA . LEU A 1 88 ? -20.734 -2.030 -11.774 1.00 92.94 88 LEU A CA 1
ATOM 677 C C . LEU A 1 88 ? -19.823 -0.798 -11.777 1.00 92.94 88 LEU A C 1
ATOM 679 O O . LEU A 1 88 ? -18.994 -0.662 -12.671 1.00 92.94 88 LEU A O 1
ATOM 683 N N . PHE A 1 89 ? -19.920 0.059 -10.759 1.00 90.25 89 PHE A N 1
ATOM 684 C CA . PHE A 1 89 ? -19.038 1.212 -10.603 1.00 90.25 89 PHE A CA 1
ATOM 685 C C . PHE A 1 89 ? -17.563 0.801 -10.487 1.00 90.25 89 PHE A C 1
ATOM 687 O O . PHE A 1 89 ? -16.734 1.339 -11.213 1.00 90.25 89 PHE A O 1
ATOM 694 N N . SER A 1 90 ? -17.226 -0.185 -9.649 1.00 85.19 90 SER A N 1
ATOM 695 C CA . SER A 1 90 ? -15.847 -0.667 -9.486 1.00 85.19 90 SER A CA 1
ATOM 696 C C . SER A 1 90 ? -15.253 -1.255 -10.769 1.00 85.19 90 SER A C 1
ATOM 698 O O . SER A 1 90 ? -14.042 -1.185 -10.956 1.00 85.19 90 SER A O 1
ATOM 700 N N . ILE A 1 91 ? -16.082 -1.811 -11.658 1.00 87.94 91 ILE A N 1
ATOM 701 C CA . ILE A 1 91 ? -15.643 -2.322 -12.965 1.00 87.94 91 ILE A CA 1
ATOM 702 C C . ILE A 1 91 ? -15.528 -1.185 -13.987 1.00 87.94 91 ILE A C 1
ATOM 704 O O . ILE A 1 91 ? -14.525 -1.081 -14.691 1.00 87.94 91 ILE A O 1
ATOM 708 N N . LEU A 1 92 ? -16.547 -0.328 -14.087 1.00 91.44 92 LEU A N 1
ATOM 709 C CA . LEU A 1 92 ? -16.614 0.703 -15.120 1.00 91.44 92 LEU A CA 1
ATOM 710 C C . LEU A 1 92 ? -15.689 1.887 -14.840 1.00 91.44 92 LEU A C 1
ATOM 712 O O . LEU A 1 92 ? -15.122 2.427 -15.785 1.00 91.44 92 LEU A O 1
ATOM 716 N N . ALA A 1 93 ? -15.510 2.296 -13.583 1.00 87.38 93 ALA A N 1
ATOM 717 C CA . ALA A 1 93 ? -14.721 3.482 -13.257 1.00 87.38 93 ALA A CA 1
ATOM 718 C C . ALA A 1 93 ? -13.255 3.375 -13.732 1.00 87.38 93 ALA A C 1
ATOM 720 O O . ALA A 1 93 ? -12.807 4.302 -14.410 1.00 87.38 93 ALA A O 1
ATOM 721 N N . PRO A 1 94 ? -12.519 2.263 -13.509 1.00 83.38 94 PRO A N 1
ATOM 722 C CA . PRO A 1 94 ? -11.178 2.089 -14.072 1.00 83.38 94 PRO A CA 1
ATOM 723 C C . PRO A 1 94 ? -11.158 2.074 -15.606 1.00 83.38 94 PRO A C 1
ATOM 725 O O . PRO A 1 94 ? -10.243 2.632 -16.205 1.00 83.38 94 PRO A O 1
ATOM 728 N N . ILE A 1 95 ? -12.170 1.480 -16.252 1.00 87.44 95 ILE A N 1
ATOM 729 C CA . ILE A 1 95 ? -12.271 1.423 -17.721 1.00 87.44 95 ILE A CA 1
ATOM 730 C C . ILE A 1 95 ? -12.477 2.825 -18.298 1.00 87.44 95 ILE A C 1
ATOM 732 O O . ILE A 1 95 ? -11.793 3.214 -19.243 1.00 87.44 95 ILE A O 1
ATOM 736 N N . VAL A 1 96 ? -13.391 3.602 -17.715 1.00 89.62 96 VAL A N 1
ATOM 737 C CA . VAL A 1 96 ? -13.665 4.983 -18.127 1.00 89.62 96 VAL A CA 1
ATOM 738 C C . VAL A 1 96 ? -12.449 5.869 -17.870 1.00 89.62 96 VAL A C 1
ATOM 740 O O . VAL A 1 96 ? -12.070 6.639 -18.749 1.00 89.62 96 VAL A O 1
ATOM 743 N N . ALA A 1 97 ? -11.794 5.731 -16.714 1.00 84.75 97 ALA A N 1
ATOM 744 C CA . ALA A 1 97 ? -10.570 6.465 -16.402 1.00 84.75 97 ALA A CA 1
ATOM 745 C C . ALA A 1 97 ? -9.443 6.140 -17.395 1.00 84.75 97 ALA A C 1
ATOM 747 O O . ALA A 1 97 ? -8.777 7.048 -17.892 1.00 84.75 97 ALA A O 1
ATOM 748 N N . PHE A 1 98 ? -9.264 4.862 -17.741 1.00 84.88 98 PHE A N 1
ATOM 749 C CA . PHE A 1 98 ? -8.303 4.432 -18.754 1.00 84.88 98 PHE A CA 1
ATOM 750 C C . PHE A 1 98 ? -8.637 4.993 -20.141 1.00 84.88 98 PHE A C 1
ATOM 752 O O . PHE A 1 98 ? -7.758 5.540 -20.803 1.00 84.88 98 PHE A O 1
ATOM 759 N N . ALA A 1 99 ? -9.898 4.909 -20.574 1.00 88.25 99 ALA A N 1
ATOM 760 C CA . ALA A 1 99 ? -10.336 5.448 -21.859 1.00 88.25 99 ALA A CA 1
ATOM 761 C C . ALA A 1 99 ? -10.132 6.970 -21.935 1.00 88.25 99 ALA A C 1
ATOM 763 O O . ALA A 1 99 ? -9.633 7.478 -22.938 1.00 88.25 99 ALA A O 1
ATOM 764 N N . ALA A 1 100 ? -10.444 7.691 -20.855 1.00 88.56 100 ALA A N 1
ATOM 765 C CA . ALA A 1 100 ? -10.191 9.122 -20.751 1.00 88.56 100 ALA A CA 1
ATOM 766 C C . ALA A 1 100 ? -8.688 9.428 -20.844 1.00 88.56 100 ALA A C 1
ATOM 768 O O . ALA A 1 100 ? -8.282 10.268 -21.644 1.00 88.56 100 ALA A O 1
ATOM 769 N N . ALA A 1 101 ? -7.847 8.708 -20.095 1.00 84.38 101 ALA A N 1
ATOM 770 C CA . ALA A 1 101 ? -6.396 8.877 -20.147 1.00 84.38 101 ALA A CA 1
ATOM 771 C C . ALA A 1 101 ? -5.822 8.585 -21.545 1.00 84.38 101 ALA A C 1
ATOM 773 O O . ALA A 1 101 ? -4.962 9.327 -22.014 1.00 84.38 101 ALA A O 1
ATOM 774 N N . ALA A 1 102 ? -6.330 7.561 -22.239 1.00 87.31 102 ALA A N 1
ATOM 775 C CA . ALA A 1 102 ? -5.899 7.191 -23.587 1.00 87.31 102 ALA A CA 1
ATOM 776 C C . ALA A 1 102 ? -6.190 8.271 -24.644 1.00 87.31 102 ALA A C 1
ATOM 778 O O . ALA A 1 102 ? -5.469 8.375 -25.636 1.00 87.31 102 ALA A O 1
ATOM 779 N N . VAL A 1 103 ? -7.225 9.087 -24.426 1.00 90.00 103 VAL A N 1
ATOM 780 C CA . VAL A 1 103 ? -7.583 10.213 -25.301 1.00 90.00 103 VAL A CA 1
ATOM 781 C C . VAL A 1 103 ? -6.845 11.488 -24.898 1.00 90.00 103 VAL A C 1
ATOM 783 O O . VAL A 1 103 ? -6.322 12.192 -25.758 1.00 90.00 103 VAL A O 1
ATOM 786 N N . VAL A 1 104 ? -6.786 11.782 -23.598 1.00 88.12 104 VAL A N 1
ATOM 787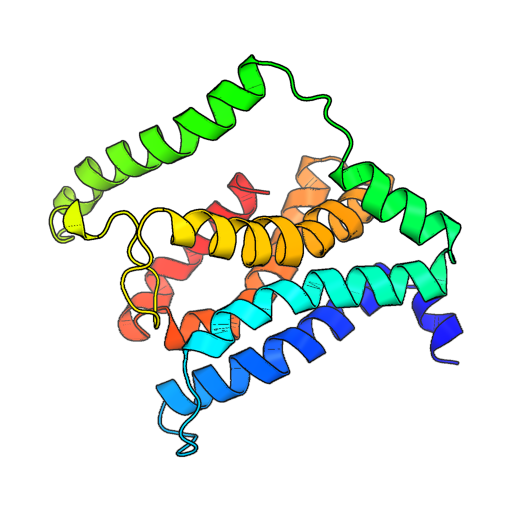 C CA . VAL A 1 104 ? -6.265 13.050 -23.072 1.00 88.12 104 VAL A CA 1
ATOM 788 C C . VAL A 1 104 ? -4.738 13.080 -23.069 1.00 88.12 104 VAL A C 1
ATOM 790 O O . VAL A 1 104 ? -4.156 14.076 -23.485 1.00 88.12 104 VAL A O 1
ATOM 793 N N . ALA A 1 105 ? -4.058 12.010 -22.645 1.00 85.81 105 ALA A N 1
ATOM 794 C CA . ALA A 1 105 ? -2.601 12.026 -22.489 1.00 85.81 105 ALA A CA 1
ATOM 795 C C . ALA A 1 105 ? -1.841 12.349 -23.798 1.00 85.81 105 ALA A C 1
ATOM 797 O O . ALA A 1 105 ? -0.907 13.156 -23.747 1.00 85.81 105 ALA A O 1
ATOM 798 N N . PRO A 1 106 ? -2.239 11.831 -24.981 1.00 88.94 106 PRO A N 1
ATOM 799 C CA . PRO A 1 106 ? -1.598 12.205 -26.243 1.00 88.94 106 PRO A CA 1
ATOM 800 C C . PRO A 1 106 ? -1.729 13.688 -26.608 1.00 88.94 106 PRO A C 1
ATOM 802 O O . PRO A 1 106 ? -0.855 14.220 -27.289 1.00 88.94 106 PRO A O 1
ATOM 805 N N . MET A 1 107 ? -2.770 14.380 -26.127 1.00 91.31 107 MET A N 1
ATOM 806 C CA . MET A 1 107 ? -2.940 15.828 -26.335 1.00 91.31 107 MET A CA 1
ATOM 807 C C . MET A 1 107 ? -1.862 16.650 -25.614 1.00 91.31 107 MET A C 1
ATOM 809 O O . MET A 1 107 ? -1.610 17.792 -25.984 1.00 91.31 107 MET A O 1
ATOM 813 N N . PHE A 1 108 ? -1.193 16.054 -24.623 1.00 85.69 108 PHE A N 1
ATOM 814 C CA . PHE A 1 108 ? -0.088 16.645 -23.867 1.00 85.69 108 PHE A CA 1
ATOM 815 C C . PHE A 1 108 ? 1.273 16.027 -24.230 1.00 85.69 108 PHE A C 1
ATOM 817 O O . PHE A 1 108 ? 2.228 16.126 -23.464 1.00 85.69 108 PHE A O 1
ATOM 824 N N . GLY A 1 109 ? 1.376 15.375 -25.395 1.00 84.19 109 GLY A N 1
ATOM 825 C CA . GLY A 1 109 ? 2.635 14.825 -25.904 1.00 84.19 109 GLY A CA 1
ATOM 826 C C . GLY A 1 109 ? 3.006 13.439 -25.367 1.00 84.19 109 GLY A C 1
ATOM 827 O O . GLY A 1 109 ? 4.119 12.976 -25.619 1.00 84.19 109 GLY A O 1
ATOM 828 N N . ALA A 1 110 ? 2.104 12.750 -24.658 1.00 81.56 110 ALA A N 1
ATOM 829 C CA . ALA A 1 110 ? 2.326 11.350 -24.306 1.00 81.56 110 ALA A CA 1
ATOM 830 C C . ALA A 1 110 ? 2.212 10.439 -25.549 1.00 81.56 110 ALA A C 1
ATOM 832 O O . ALA A 1 110 ? 1.447 10.734 -26.472 1.00 81.56 110 ALA A O 1
ATOM 833 N N . PRO A 1 111 ? 2.923 9.298 -25.587 1.00 84.06 111 PRO A N 1
ATOM 834 C CA . PRO A 1 111 ? 2.711 8.292 -26.620 1.00 84.06 111 PRO A CA 1
ATOM 835 C C . PRO A 1 111 ? 1.251 7.824 -26.659 1.00 84.06 111 PRO A C 1
ATOM 837 O O . PRO A 1 111 ? 0.586 7.742 -25.624 1.00 84.06 111 PRO A O 1
ATOM 840 N N . ARG A 1 112 ? 0.757 7.472 -27.854 1.00 86.44 112 ARG A N 1
ATOM 841 C CA . ARG A 1 112 ? -0.557 6.827 -27.983 1.00 86.44 112 ARG A CA 1
ATOM 842 C C . ARG A 1 112 ? -0.565 5.513 -27.208 1.00 86.44 112 ARG A C 1
ATOM 844 O O . ARG A 1 112 ? 0.421 4.778 -27.223 1.00 86.44 112 ARG A O 1
ATOM 851 N N . THR A 1 113 ? -1.693 5.216 -26.572 1.00 84.44 113 THR A N 1
ATOM 852 C CA . THR A 1 113 ? -1.881 3.987 -25.803 1.00 84.44 113 THR A CA 1
ATOM 853 C C . THR A 1 113 ? -1.654 2.759 -26.677 1.00 84.44 113 THR A C 1
ATOM 855 O O . THR A 1 113 ? -2.336 2.564 -27.683 1.00 84.44 113 THR A O 1
ATOM 858 N N . ASP A 1 114 ? -0.707 1.915 -26.272 1.00 83.19 114 ASP A N 1
ATOM 859 C CA . ASP A 1 114 ? -0.486 0.614 -26.889 1.00 83.19 114 ASP A CA 1
ATOM 860 C C . ASP A 1 114 ? -1.261 -0.454 -26.118 1.00 83.19 114 ASP A C 1
ATOM 862 O O . ASP A 1 114 ? -0.894 -0.850 -25.011 1.00 83.19 114 ASP A O 1
ATOM 866 N N . PHE A 1 115 ? -2.345 -0.941 -26.719 1.00 80.44 115 PHE A N 1
ATOM 867 C CA . PHE A 1 115 ? -3.195 -1.972 -26.125 1.00 80.44 115 PHE A CA 1
ATOM 868 C C . PHE A 1 115 ? -2.465 -3.302 -25.903 1.00 80.44 115 PHE A C 1
ATOM 870 O O . PHE A 1 115 ? -2.920 -4.106 -25.093 1.00 80.44 115 PHE A O 1
ATOM 877 N N . ARG A 1 116 ? -1.311 -3.530 -26.548 1.00 81.00 116 ARG A N 1
ATOM 878 C CA . ARG A 1 116 ? -0.463 -4.702 -26.272 1.00 81.00 116 ARG A CA 1
ATOM 879 C C . ARG A 1 116 ? 0.126 -4.688 -24.862 1.00 81.00 116 ARG A C 1
ATOM 881 O O . ARG A 1 116 ? 0.559 -5.730 -24.384 1.00 81.00 116 ARG A O 1
ATOM 888 N N . GLN A 1 117 ? 0.130 -3.533 -24.195 1.00 77.31 117 GLN A N 1
ATOM 889 C CA . GLN A 1 117 ? 0.578 -3.409 -22.810 1.00 77.31 117 GLN A CA 1
ATOM 890 C C . GLN A 1 117 ? -0.497 -3.818 -21.790 1.00 77.31 117 GLN A C 1
ATOM 892 O O . GLN A 1 117 ? -0.196 -3.946 -20.603 1.00 77.31 117 GLN A O 1
ATOM 897 N N . LEU A 1 118 ? -1.743 -4.064 -22.218 1.00 75.00 118 LEU A N 1
ATOM 898 C CA . LEU A 1 118 ? -2.780 -4.573 -21.323 1.00 75.00 118 LEU A CA 1
ATOM 899 C C . LEU A 1 118 ? -2.419 -5.979 -20.828 1.00 75.00 118 LEU A C 1
ATOM 901 O O . LEU A 1 118 ? -2.184 -6.895 -21.613 1.00 75.00 118 LEU A O 1
ATOM 905 N N . GLY A 1 119 ? -2.389 -6.152 -19.506 1.00 72.69 119 GLY A N 1
ATOM 906 C CA . GLY A 1 119 ? -1.993 -7.418 -18.884 1.00 72.69 119 GLY A CA 1
ATOM 907 C C . GLY A 1 119 ? -0.480 -7.621 -18.770 1.00 72.69 119 GLY A C 1
ATOM 908 O O . GLY A 1 119 ? -0.053 -8.670 -18.292 1.00 72.69 119 GLY A O 1
ATOM 909 N N . VAL A 1 120 ? 0.340 -6.644 -19.180 1.00 81.88 120 VAL A N 1
ATOM 910 C CA . VAL A 1 120 ? 1.785 -6.683 -18.932 1.00 81.88 120 VAL A CA 1
ATOM 911 C C . VAL A 1 120 ? 2.051 -6.446 -17.449 1.00 81.88 120 VAL A C 1
ATOM 913 O O . VAL A 1 120 ? 1.521 -5.526 -16.827 1.00 81.88 120 VAL A O 1
ATOM 916 N N . VAL A 1 121 ? 2.888 -7.310 -16.887 1.00 86.44 121 VAL A N 1
ATOM 917 C CA . VAL A 1 121 ? 3.288 -7.302 -15.484 1.00 86.44 121 VAL A CA 1
ATOM 918 C C . VAL A 1 121 ? 4.749 -6.878 -15.429 1.00 86.44 121 VAL A C 1
ATOM 920 O O . VAL A 1 121 ? 5.596 -7.461 -16.104 1.00 86.44 121 VAL A O 1
ATOM 923 N N . ASN A 1 122 ? 5.058 -5.849 -14.643 1.00 88.25 122 ASN A N 1
ATOM 924 C CA . ASN A 1 122 ? 6.434 -5.381 -14.504 1.00 88.25 122 ASN A CA 1
ATOM 925 C C . ASN A 1 122 ? 7.340 -6.500 -13.967 1.00 88.25 122 ASN A C 1
ATOM 927 O O . ASN A 1 122 ? 6.980 -7.223 -13.044 1.00 88.25 122 ASN A O 1
ATOM 931 N N . PHE A 1 123 ? 8.550 -6.616 -14.519 1.00 91.25 123 PHE A N 1
ATOM 932 C CA . PHE A 1 123 ? 9.600 -7.530 -14.039 1.00 91.25 123 PHE A CA 1
ATOM 933 C C . PHE A 1 123 ? 9.283 -9.033 -14.108 1.00 91.25 123 PHE A C 1
ATOM 935 O O . PHE A 1 123 ? 10.067 -9.835 -13.596 1.00 91.25 123 PHE A O 1
ATOM 942 N N . LEU A 1 124 ? 8.176 -9.423 -14.743 1.00 91.50 124 LEU A N 1
ATOM 943 C CA . LEU A 1 124 ? 7.786 -10.813 -14.955 1.00 91.50 124 LEU A CA 1
ATOM 944 C C . LEU A 1 124 ? 7.480 -11.067 -16.440 1.00 91.50 124 LEU A C 1
ATOM 946 O O . LEU A 1 124 ? 7.129 -10.133 -17.164 1.00 91.50 124 LEU A O 1
ATOM 950 N N . PRO A 1 125 ? 7.612 -12.319 -16.918 1.00 90.12 125 PRO A N 1
ATOM 951 C CA . PRO A 1 125 ? 7.142 -12.702 -18.246 1.00 90.12 125 PRO A CA 1
ATOM 952 C C . PRO A 1 125 ? 5.641 -12.447 -18.412 1.00 90.12 125 PRO A C 1
ATOM 954 O O . PRO A 1 125 ? 4.914 -12.285 -17.433 1.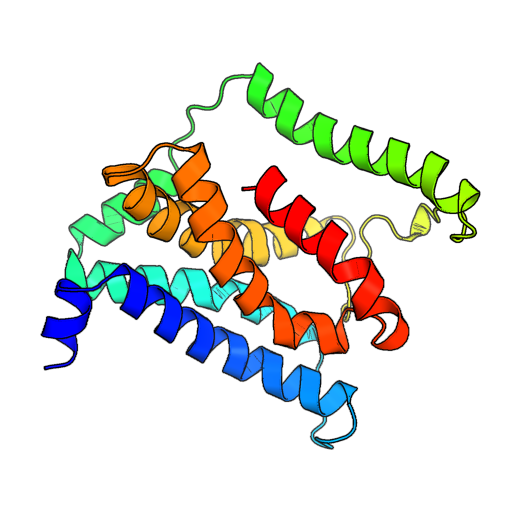00 90.12 125 PRO A O 1
ATOM 957 N N . TYR A 1 126 ? 5.153 -12.467 -19.652 1.00 88.25 126 TYR A N 1
ATOM 958 C CA . TYR A 1 126 ? 3.720 -12.369 -19.911 1.00 88.25 126 TYR A CA 1
ATOM 959 C C . TYR A 1 126 ? 2.972 -13.535 -19.246 1.00 88.25 126 TYR A C 1
ATOM 961 O O . TYR A 1 126 ? 3.124 -14.689 -19.641 1.00 88.25 126 TYR A O 1
ATOM 969 N N . LEU A 1 127 ? 2.167 -13.222 -18.228 1.00 86.88 127 LEU A N 1
ATOM 970 C CA . LEU A 1 127 ? 1.409 -14.210 -17.450 1.00 86.88 127 LEU A CA 1
ATOM 971 C C . LEU A 1 127 ? -0.013 -14.435 -17.990 1.00 86.88 127 LEU A C 1
ATOM 973 O O . LEU A 1 127 ? -0.752 -15.260 -17.449 1.00 86.88 127 LEU A O 1
ATOM 977 N N . GLY A 1 128 ? -0.426 -13.686 -19.018 1.00 86.56 128 GLY A N 1
ATOM 978 C CA . GLY A 1 128 ? -1.797 -13.701 -19.523 1.00 86.56 128 GLY A CA 1
ATOM 979 C C . GLY A 1 128 ? -2.815 -13.465 -18.405 1.00 86.56 128 GLY A C 1
ATOM 980 O O . GLY A 1 128 ? -2.654 -12.568 -17.577 1.00 86.56 128 GLY A O 1
ATOM 981 N N . ILE A 1 129 ? -3.844 -14.312 -18.336 1.00 84.19 129 ILE A N 1
ATOM 982 C CA . ILE A 1 129 ? -4.874 -14.235 -17.288 1.00 84.19 129 ILE A CA 1
ATOM 983 C C . ILE A 1 129 ? -4.309 -14.460 -15.872 1.00 84.19 129 ILE A C 1
ATOM 985 O O . ILE A 1 129 ? -4.875 -13.965 -14.901 1.00 84.19 129 ILE A O 1
ATOM 989 N N . GLY A 1 130 ? -3.161 -15.135 -15.734 1.00 86.88 130 GLY A N 1
ATOM 990 C CA . GLY A 1 130 ? -2.502 -15.365 -14.444 1.00 86.88 130 GLY A CA 1
ATOM 991 C C . GLY A 1 130 ? -2.042 -14.081 -13.744 1.00 86.88 130 GLY A C 1
ATOM 992 O O . GLY A 1 130 ? -1.933 -14.065 -12.517 1.00 86.88 130 GLY A O 1
ATOM 993 N N . ALA A 1 131 ? -1.855 -12.984 -14.489 1.00 89.19 131 ALA A N 1
ATOM 994 C CA . ALA A 1 131 ? -1.571 -11.662 -13.927 1.00 89.19 131 ALA A CA 1
ATOM 995 C C . ALA A 1 131 ? -2.651 -11.204 -12.930 1.00 89.19 131 ALA A C 1
ATOM 997 O O . ALA A 1 131 ? -2.336 -10.572 -11.923 1.00 89.19 131 ALA A O 1
ATOM 998 N N . TRP A 1 132 ? -3.913 -11.586 -13.157 1.00 88.00 132 TRP A N 1
ATOM 999 C CA . TRP A 1 132 ? -5.019 -11.250 -12.260 1.00 88.00 132 TRP A CA 1
ATOM 1000 C C . TRP A 1 132 ? -4.875 -11.888 -10.887 1.00 88.00 132 TRP A C 1
ATOM 1002 O O . TRP A 1 132 ? -5.126 -11.228 -9.883 1.00 88.00 132 TRP A O 1
ATOM 1012 N N . LEU A 1 133 ? -4.442 -13.150 -10.827 1.00 91.62 133 LEU A N 1
ATOM 1013 C CA . LEU A 1 133 ? -4.200 -13.824 -9.554 1.00 91.62 133 LEU A CA 1
ATOM 1014 C C . LEU A 1 133 ? -3.041 -13.169 -8.810 1.00 91.62 133 LEU A C 1
ATOM 1016 O O . LEU A 1 133 ? -3.153 -12.935 -7.612 1.00 91.62 133 LEU A O 1
ATOM 1020 N N . LEU A 1 134 ? -1.963 -12.819 -9.516 1.00 93.44 134 LEU A N 1
ATOM 1021 C CA . LEU A 1 134 ? -0.847 -12.091 -8.919 1.00 93.44 134 LEU A CA 1
ATOM 1022 C C . LEU A 1 134 ? -1.328 -10.780 -8.287 1.00 93.44 134 LEU A C 1
ATOM 1024 O O . LEU A 1 134 ? -1.093 -10.568 -7.102 1.00 93.44 134 LEU A O 1
ATOM 1028 N N . TRP A 1 135 ? -2.040 -9.938 -9.043 1.00 91.25 135 TRP A N 1
ATOM 1029 C CA . TRP A 1 135 ? -2.516 -8.645 -8.548 1.00 91.25 135 TRP A CA 1
ATOM 1030 C C . TRP A 1 135 ? -3.538 -8.767 -7.424 1.00 91.25 135 TRP A C 1
ATOM 1032 O O . TRP A 1 135 ? -3.478 -8.003 -6.459 1.00 91.25 135 TRP A O 1
ATOM 1042 N N . LEU A 1 136 ? -4.451 -9.736 -7.523 1.00 92.38 136 LEU A N 1
ATOM 1043 C CA . LEU A 1 136 ? -5.424 -10.019 -6.477 1.00 92.38 136 LEU A CA 1
ATOM 1044 C C . LEU A 1 136 ? -4.726 -10.436 -5.185 1.00 92.38 136 LEU A C 1
ATOM 1046 O O . LEU A 1 136 ? -5.077 -9.938 -4.125 1.00 92.38 136 LEU A O 1
ATOM 1050 N N . LEU A 1 137 ? -3.736 -11.326 -5.251 1.00 95.56 137 LEU A N 1
ATOM 1051 C CA . LEU A 1 137 ? -3.038 -11.803 -4.061 1.00 95.56 137 LEU A CA 1
ATOM 1052 C C . LEU A 1 137 ? -2.122 -10.730 -3.463 1.00 95.56 137 LEU A C 1
ATOM 1054 O O . LEU A 1 137 ? -2.126 -10.545 -2.247 1.00 95.56 137 LEU A O 1
ATOM 1058 N N . SER A 1 138 ? -1.353 -10.017 -4.289 1.00 94.88 138 SER A N 1
ATOM 1059 C CA . SER A 1 138 ? -0.403 -9.018 -3.800 1.00 94.88 138 SER A CA 1
ATOM 1060 C C . SER A 1 138 ? -1.119 -7.747 -3.356 1.00 94.88 138 SER A C 1
ATOM 1062 O O . SER A 1 138 ? -1.111 -7.420 -2.174 1.00 94.88 138 SER A O 1
ATOM 1064 N N . TYR A 1 139 ? -1.776 -7.044 -4.274 1.00 92.69 139 TYR A N 1
ATOM 1065 C CA . TYR A 1 139 ? -2.369 -5.742 -3.981 1.00 92.69 139 TYR A CA 1
ATOM 1066 C C . TYR A 1 139 ? -3.762 -5.912 -3.373 1.00 92.69 139 TYR A C 1
ATOM 1068 O O . TYR A 1 139 ? -4.034 -5.378 -2.306 1.00 92.69 139 TYR A O 1
ATOM 1076 N N . GLY A 1 140 ? -4.613 -6.742 -3.981 1.00 92.00 140 GLY A N 1
ATOM 1077 C CA . GLY A 1 140 ? -5.993 -6.933 -3.522 1.00 92.00 140 GLY A CA 1
ATOM 1078 C C . GLY A 1 140 ? -6.126 -7.575 -2.137 1.00 92.00 140 GLY A C 1
ATOM 1079 O O . GLY A 1 140 ? -7.028 -7.218 -1.391 1.00 92.00 140 GLY A O 1
ATOM 1080 N N . ILE A 1 141 ? -5.253 -8.516 -1.772 1.00 93.88 141 ILE A N 1
ATOM 1081 C CA . ILE A 1 141 ? -5.258 -9.174 -0.461 1.00 93.88 141 ILE A CA 1
ATOM 1082 C C . ILE A 1 141 ? -4.127 -8.625 0.398 1.00 93.88 141 ILE A C 1
ATOM 1084 O O . ILE A 1 141 ? -4.402 -8.101 1.475 1.00 93.88 141 ILE A O 1
ATOM 1088 N N . GLY A 1 142 ? -2.872 -8.720 -0.042 1.00 96.69 142 GLY A N 1
ATOM 1089 C CA . GLY A 1 142 ? -1.725 -8.294 0.762 1.00 96.69 142 GLY A CA 1
ATOM 1090 C C . GLY A 1 142 ? -1.830 -6.833 1.209 1.00 96.69 142 GLY A C 1
ATOM 1091 O O . GLY A 1 142 ? -1.792 -6.533 2.404 1.00 96.69 142 GLY A O 1
ATOM 1092 N N . GLU A 1 143 ? -2.017 -5.915 0.270 1.00 96.50 143 GLU A N 1
ATOM 1093 C CA . GLU A 1 143 ? -2.020 -4.490 0.590 1.00 96.50 143 GLU A CA 1
ATOM 1094 C C . GLU A 1 143 ? -3.337 -4.043 1.246 1.00 96.50 143 GLU A C 1
ATOM 1096 O O . GLU A 1 143 ? -3.324 -3.432 2.323 1.00 96.50 143 GLU A O 1
ATOM 1101 N N . GLU A 1 144 ? -4.483 -4.419 0.672 1.00 95.06 144 GLU A N 1
ATOM 1102 C CA . GLU A 1 144 ? -5.795 -3.994 1.182 1.00 95.06 144 GLU A CA 1
ATOM 1103 C C . GLU A 1 144 ? -6.119 -4.525 2.586 1.00 95.06 144 GLU A C 1
ATOM 1105 O O . GLU A 1 144 ? -6.779 -3.831 3.367 1.00 95.06 144 GLU A O 1
ATOM 1110 N N . THR A 1 145 ? -5.633 -5.716 2.966 1.00 96.50 145 THR A N 1
ATOM 1111 C CA . THR A 1 145 ? -5.852 -6.251 4.327 1.00 96.50 145 THR A CA 1
ATOM 1112 C C . THR A 1 145 ? -5.328 -5.291 5.390 1.00 96.50 145 THR A C 1
ATOM 1114 O O . THR A 1 145 ? -5.960 -5.099 6.432 1.00 96.50 145 THR A O 1
ATOM 1117 N N . GLY A 1 146 ? -4.181 -4.665 5.128 1.00 96.88 146 GLY A N 1
ATOM 1118 C CA . GLY A 1 146 ? -3.604 -3.681 6.028 1.00 96.88 146 GLY A CA 1
ATOM 1119 C C . GLY A 1 146 ? -4.352 -2.352 5.978 1.00 96.88 146 GLY A C 1
ATOM 1120 O O . GLY A 1 146 ? -4.870 -1.881 6.996 1.00 96.88 146 GLY A O 1
ATOM 1121 N N . TRP A 1 147 ? -4.454 -1.740 4.800 1.00 96.12 147 TRP A N 1
ATOM 1122 C CA . TRP A 1 147 ? -4.990 -0.382 4.696 1.00 96.12 147 TRP A CA 1
ATOM 1123 C C . TRP A 1 147 ? -6.494 -0.315 4.955 1.00 96.12 147 TRP A C 1
ATOM 1125 O O . TRP A 1 147 ? -6.931 0.452 5.814 1.00 96.12 147 TRP A O 1
ATOM 1135 N N . ARG A 1 148 ? -7.285 -1.155 4.282 1.00 93.81 148 ARG A N 1
ATOM 1136 C CA . ARG A 1 148 ? -8.755 -1.158 4.367 1.00 93.81 148 ARG A CA 1
ATOM 1137 C C . ARG A 1 148 ? -9.260 -2.093 5.465 1.00 93.81 148 ARG A C 1
ATOM 1139 O O . ARG A 1 148 ? -10.253 -1.790 6.123 1.00 93.81 148 ARG A O 1
ATOM 1146 N N . GLY A 1 149 ? -8.562 -3.200 5.720 1.00 94.00 149 GLY A N 1
ATOM 1147 C CA . GLY A 1 149 ? -8.942 -4.156 6.767 1.00 94.00 149 GLY A CA 1
ATOM 1148 C C . GLY A 1 149 ? -8.557 -3.719 8.186 1.00 94.00 149 GLY A C 1
ATOM 1149 O O . GLY A 1 149 ? -9.308 -3.971 9.137 1.00 94.00 149 GLY A O 1
ATOM 1150 N N . PHE A 1 150 ? -7.417 -3.035 8.350 1.00 96.62 150 PHE A N 1
ATOM 1151 C CA . PHE A 1 150 ? -6.877 -2.673 9.663 1.00 96.62 150 PHE A CA 1
ATOM 1152 C C . PHE A 1 150 ? -6.855 -1.162 9.936 1.00 96.62 150 PHE A C 1
ATOM 1154 O O . PHE A 1 150 ? -7.395 -0.733 10.963 1.00 96.62 150 PHE A O 1
ATOM 1161 N N . ALA A 1 151 ? -6.224 -0.356 9.080 1.00 97.12 151 ALA A N 1
ATOM 1162 C CA . ALA A 1 151 ? -5.955 1.054 9.372 1.00 97.12 151 ALA A CA 1
ATOM 1163 C C . ALA A 1 151 ? -7.207 1.935 9.240 1.00 97.12 151 ALA A C 1
ATOM 1165 O O . ALA A 1 151 ? -7.555 2.659 10.178 1.00 97.12 151 ALA A O 1
ATOM 1166 N N . LEU A 1 152 ? -7.923 1.824 8.117 1.00 95.56 152 LEU A N 1
ATOM 1167 C CA . LEU A 1 152 ? -9.102 2.636 7.819 1.00 95.56 152 LEU A CA 1
ATOM 1168 C C . LEU A 1 152 ? -10.215 2.495 8.875 1.00 95.56 152 LEU A C 1
ATOM 1170 O O . LEU A 1 152 ? -10.653 3.530 9.382 1.00 95.56 152 LEU A O 1
ATOM 1174 N N . PRO A 1 153 ? -10.624 1.284 9.322 1.00 94.69 153 PRO A N 1
ATOM 1175 C CA . PRO A 1 153 ? -11.684 1.149 10.322 1.00 94.69 153 PRO A CA 1
ATOM 1176 C C . PRO A 1 153 ? -11.322 1.788 11.669 1.00 94.69 153 PRO A C 1
ATOM 1178 O O . PRO A 1 153 ? -12.192 2.293 12.372 1.00 94.69 153 PRO A O 1
ATOM 1181 N N . ARG A 1 154 ? -10.031 1.805 12.036 1.00 95.12 154 ARG A N 1
ATOM 1182 C CA . ARG A 1 154 ? -9.556 2.450 13.273 1.00 95.12 154 ARG A CA 1
ATOM 1183 C C . ARG A 1 154 ? -9.575 3.971 13.180 1.00 95.12 154 ARG A C 1
ATOM 1185 O O . ARG A 1 154 ? -9.857 4.629 14.177 1.00 95.12 154 ARG A O 1
ATOM 1192 N N . LEU A 1 155 ? -9.302 4.533 12.004 1.00 96.44 155 LEU A N 1
ATOM 1193 C CA . LEU A 1 155 ? -9.457 5.968 11.766 1.00 96.44 155 LEU A CA 1
ATOM 1194 C C . LEU A 1 155 ? -10.942 6.356 11.744 1.00 96.44 155 LEU A C 1
ATOM 1196 O O . LEU A 1 155 ? -11.332 7.304 12.421 1.00 96.44 155 LEU A O 1
ATOM 1200 N N . GLN A 1 156 ? -11.780 5.587 11.050 1.00 96.56 156 GLN A N 1
ATOM 1201 C CA . GLN A 1 156 ? -13.225 5.826 10.964 1.00 96.56 156 GLN A CA 1
ATOM 1202 C C . GLN A 1 156 ? -13.961 5.656 12.302 1.00 96.56 156 GLN A C 1
ATOM 1204 O O . GLN A 1 156 ? -15.042 6.207 12.473 1.00 96.56 156 GLN A O 1
ATOM 1209 N N . ALA A 1 157 ? -13.372 4.963 13.284 1.00 95.38 157 ALA A N 1
ATOM 1210 C CA . ALA A 1 157 ? -13.966 4.807 14.614 1.00 95.38 157 ALA A CA 1
ATOM 1211 C C . ALA A 1 157 ? -14.233 6.145 15.330 1.00 95.38 157 ALA A C 1
ATOM 1213 O O . ALA A 1 157 ? -15.106 6.215 16.190 1.00 95.38 157 ALA A O 1
ATOM 1214 N N . THR A 1 158 ? -13.487 7.205 14.997 1.00 95.69 158 THR A N 1
ATOM 1215 C CA . THR A 1 158 ? -13.675 8.531 15.614 1.00 95.69 158 THR A CA 1
ATOM 1216 C C . THR A 1 158 ? -13.596 9.688 14.614 1.00 95.69 158 THR A C 1
ATOM 1218 O O . THR A 1 158 ? -13.489 10.842 15.025 1.00 95.69 158 THR A O 1
ATOM 1221 N N . ARG A 1 159 ? -13.548 9.408 13.308 1.00 95.94 159 ARG A N 1
ATOM 1222 C CA . ARG A 1 159 ? -13.462 10.416 12.242 1.00 95.94 159 ARG A CA 1
ATOM 1223 C C . ARG A 1 159 ? -14.474 10.094 11.148 1.00 95.94 159 ARG A C 1
ATOM 1225 O O . ARG A 1 159 ? -14.836 8.938 10.959 1.00 95.94 159 ARG A O 1
ATOM 1232 N N . SER A 1 160 ? -14.893 11.112 10.399 1.00 96.94 160 SER A N 1
ATOM 1233 C CA . SER A 1 160 ? -15.707 10.910 9.196 1.00 96.94 160 SER A CA 1
ATOM 1234 C C . SER A 1 160 ? -14.942 10.087 8.151 1.00 96.94 160 SER A C 1
ATOM 1236 O O . SER A 1 160 ? -13.708 10.044 8.165 1.00 96.94 160 SER A O 1
ATOM 1238 N N . ALA A 1 161 ? -15.662 9.469 7.211 1.00 92.88 161 ALA A N 1
ATOM 1239 C CA . ALA A 1 161 ? -15.047 8.709 6.122 1.00 92.88 161 ALA A CA 1
ATOM 1240 C C . ALA A 1 161 ? -14.051 9.557 5.311 1.00 92.88 161 ALA A C 1
ATOM 1242 O O . ALA A 1 161 ? -12.945 9.098 5.030 1.00 92.88 161 ALA A O 1
ATOM 1243 N N . LEU A 1 162 ? -14.399 10.816 5.016 1.00 93.94 162 LEU A N 1
ATOM 1244 C CA . LEU A 1 162 ? -13.525 11.742 4.293 1.00 93.94 162 LEU A CA 1
ATOM 1245 C C . LEU A 1 162 ? -12.240 12.030 5.078 1.00 93.94 162 LEU A C 1
ATOM 1247 O O . LEU A 1 162 ? -11.142 11.871 4.554 1.00 93.94 162 LEU A O 1
ATOM 1251 N N . THR A 1 163 ? -12.360 12.410 6.353 1.00 95.50 163 THR A N 1
ATOM 1252 C CA . THR A 1 163 ? -11.193 12.715 7.189 1.00 95.50 163 THR A CA 1
ATOM 1253 C C . THR A 1 163 ? -10.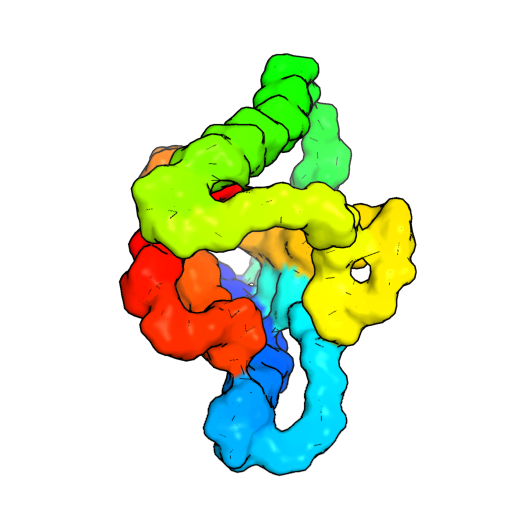315 11.483 7.396 1.00 95.50 163 THR A C 1
ATOM 1255 O O . THR A 1 163 ? -9.096 11.592 7.329 1.00 95.50 163 THR A O 1
ATOM 1258 N N . ALA A 1 164 ? -10.904 10.306 7.616 1.00 95.44 164 ALA A N 1
ATOM 1259 C CA . ALA A 1 164 ? -10.153 9.061 7.747 1.00 95.44 164 ALA A CA 1
ATOM 1260 C C . ALA A 1 164 ? -9.359 8.734 6.472 1.00 95.44 164 ALA A C 1
ATOM 1262 O O . ALA A 1 164 ? -8.190 8.374 6.570 1.00 95.44 164 ALA A O 1
ATOM 1263 N N . THR A 1 165 ? -9.963 8.925 5.298 1.00 92.50 165 THR A N 1
ATOM 1264 C CA . THR A 1 165 ? -9.322 8.686 3.996 1.00 92.50 165 THR A CA 1
ATOM 1265 C C . THR A 1 165 ? -8.172 9.659 3.746 1.00 92.50 165 THR A C 1
ATOM 1267 O O . THR A 1 165 ? -7.071 9.233 3.408 1.00 92.50 165 THR A O 1
ATOM 1270 N N . LEU A 1 166 ? -8.376 10.955 4.012 1.00 93.56 166 LEU A N 1
ATOM 1271 C CA . LEU A 1 166 ? -7.322 11.971 3.895 1.00 93.56 166 LEU A CA 1
ATOM 1272 C C . LEU A 1 166 ? -6.157 11.725 4.864 1.00 93.56 166 LEU A C 1
ATOM 1274 O O . LEU A 1 166 ? -4.999 11.928 4.514 1.00 93.56 166 LEU A O 1
ATOM 1278 N N . LEU A 1 167 ? -6.446 11.277 6.088 1.00 95.25 167 LEU A N 1
ATOM 1279 C CA . LEU A 1 167 ? -5.404 10.928 7.054 1.00 95.25 167 LEU A CA 1
ATOM 1280 C C . LEU A 1 167 ? -4.658 9.649 6.665 1.00 95.25 167 LEU A C 1
ATOM 1282 O O . LEU A 1 167 ? -3.473 9.535 6.963 1.00 95.25 167 LEU A O 1
ATOM 1286 N N . LEU A 1 168 ? -5.336 8.691 6.030 1.00 95.75 168 LEU A N 1
ATOM 1287 C CA . LEU A 1 168 ? -4.743 7.427 5.600 1.00 95.75 168 LEU A CA 1
ATOM 1288 C C . LEU A 1 168 ? -3.903 7.571 4.327 1.00 95.75 168 LEU A C 1
ATOM 1290 O O . LEU A 1 168 ? -2.885 6.891 4.197 1.00 95.75 168 LEU A O 1
ATOM 1294 N N . SER A 1 169 ? -4.289 8.461 3.410 1.00 93.38 169 SER A N 1
ATOM 1295 C CA . SER A 1 169 ? -3.583 8.648 2.139 1.00 93.38 169 SER A CA 1
ATOM 1296 C C . SER A 1 169 ? -2.145 9.129 2.334 1.00 93.38 169 SER A C 1
ATOM 1298 O O . SER A 1 169 ? -1.272 8.753 1.561 1.00 93.38 169 SER A O 1
ATOM 1300 N N . VAL A 1 170 ? -1.858 9.893 3.394 1.00 94.06 170 VAL A N 1
ATOM 1301 C CA . VAL A 1 170 ? -0.504 10.382 3.704 1.00 94.06 170 VAL A CA 1
ATOM 1302 C C . VAL A 1 170 ? 0.481 9.243 4.007 1.00 94.06 170 VAL A C 1
ATOM 1304 O O . VAL A 1 170 ? 1.459 9.104 3.270 1.00 94.06 170 VAL A O 1
ATOM 1307 N N . PRO A 1 171 ? 0.282 8.398 5.040 1.00 95.88 171 PRO A N 1
ATOM 1308 C CA . PRO A 1 171 ? 1.178 7.273 5.284 1.00 95.88 171 PRO A CA 1
ATOM 1309 C C . PRO A 1 171 ? 1.157 6.256 4.136 1.00 95.88 171 PRO A C 1
ATOM 1311 O O . PRO A 1 171 ? 2.189 5.673 3.812 1.00 95.88 171 PRO A O 1
ATOM 1314 N N . TRP A 1 172 ? 0.021 6.076 3.463 1.00 95.88 172 TRP A N 1
ATOM 1315 C CA . TRP A 1 172 ? -0.045 5.189 2.304 1.00 95.88 172 TRP A CA 1
ATOM 1316 C C . TRP A 1 172 ? 0.793 5.705 1.117 1.00 95.88 172 TRP A C 1
ATOM 1318 O O . TRP A 1 172 ? 1.493 4.930 0.466 1.00 95.88 172 TRP A O 1
ATOM 1328 N N . ALA A 1 173 ? 0.827 7.020 0.885 1.00 92.75 173 ALA A N 1
ATOM 1329 C CA . ALA A 1 173 ? 1.706 7.647 -0.102 1.00 92.75 173 ALA A CA 1
ATOM 1330 C C . ALA A 1 173 ? 3.182 7.508 0.279 1.00 92.75 173 ALA A C 1
ATOM 1332 O O . ALA A 1 173 ? 4.007 7.133 -0.552 1.00 92.75 173 ALA A O 1
ATOM 1333 N N . VAL A 1 174 ? 3.513 7.760 1.549 1.00 94.50 174 VAL A N 1
ATOM 1334 C CA . VAL A 1 174 ? 4.881 7.612 2.064 1.00 94.50 174 VAL A CA 1
ATOM 1335 C C . VAL A 1 174 ? 5.370 6.173 1.899 1.00 94.50 174 VAL A C 1
ATOM 1337 O O . VAL A 1 174 ? 6.504 5.963 1.474 1.00 94.50 174 VAL A O 1
ATOM 1340 N N . TRP A 1 175 ? 4.515 5.180 2.152 1.00 97.06 175 TRP A N 1
ATOM 1341 C CA . TRP A 1 175 ? 4.844 3.764 1.976 1.00 97.06 175 TRP A CA 1
ATOM 1342 C C . TRP A 1 175 ? 5.365 3.435 0.566 1.00 97.06 175 TRP A C 1
ATOM 1344 O O . TRP A 1 175 ? 6.292 2.634 0.434 1.00 97.06 175 TRP A O 1
ATOM 1354 N N . HIS A 1 176 ? 4.843 4.103 -0.466 1.00 94.00 176 HIS A N 1
ATOM 1355 C CA . HIS A 1 176 ? 5.238 3.904 -1.860 1.00 94.00 176 HIS A CA 1
ATOM 1356 C C . HIS A 1 176 ? 6.550 4.589 -2.260 1.00 94.00 176 HIS A C 1
ATOM 1358 O O . HIS A 1 176 ? 7.079 4.274 -3.326 1.00 94.00 176 HIS A O 1
ATOM 1364 N N . VAL A 1 177 ? 7.097 5.502 -1.448 1.00 92.44 177 VAL A N 1
ATOM 1365 C CA . VAL A 1 177 ? 8.251 6.339 -1.829 1.00 92.44 177 VAL A CA 1
ATOM 1366 C C . VAL A 1 177 ? 9.436 5.530 -2.367 1.00 92.44 177 VAL A C 1
ATOM 1368 O O . VAL A 1 177 ? 9.910 5.867 -3.452 1.00 92.44 177 VAL A O 1
ATOM 1371 N N . PRO A 1 178 ? 9.901 4.439 -1.725 1.00 94.06 178 PRO A N 1
ATOM 1372 C CA . PRO A 1 178 ? 11.004 3.663 -2.287 1.00 94.06 178 PRO A CA 1
ATOM 1373 C C . PRO A 1 178 ? 10.635 2.991 -3.618 1.00 94.06 178 PRO A C 1
ATOM 1375 O O . PRO A 1 178 ? 11.456 2.935 -4.528 1.00 94.06 178 PRO A O 1
ATOM 1378 N N . SER A 1 179 ? 9.391 2.521 -3.760 1.00 93.06 179 SER A N 1
ATOM 1379 C CA . SER A 1 179 ? 8.892 1.896 -4.991 1.00 93.06 179 SER A CA 1
ATOM 1380 C C . SER A 1 179 ? 8.837 2.868 -6.165 1.00 93.06 179 SER A C 1
ATOM 1382 O O . SER A 1 179 ? 9.181 2.500 -7.288 1.00 93.06 179 SER A O 1
ATOM 1384 N N . LEU A 1 180 ? 8.488 4.128 -5.904 1.00 89.88 180 LEU A N 1
ATOM 1385 C CA . LEU A 1 180 ? 8.469 5.181 -6.916 1.00 89.88 180 LEU A CA 1
ATOM 1386 C C . LEU A 1 180 ? 9.850 5.396 -7.562 1.00 89.88 180 LEU A C 1
ATOM 1388 O O . LEU A 1 180 ? 9.912 5.710 -8.746 1.00 89.88 180 LEU A O 1
ATOM 1392 N N . LEU A 1 181 ? 10.947 5.158 -6.835 1.00 89.94 181 LEU A N 1
ATOM 1393 C CA . LEU A 1 181 ? 12.314 5.368 -7.333 1.00 89.94 181 LEU A CA 1
ATOM 1394 C C . LEU A 1 181 ? 12.757 4.369 -8.414 1.00 89.94 181 LEU A C 1
ATOM 1396 O O . LEU A 1 181 ? 13.671 4.687 -9.170 1.00 89.94 181 LEU A O 1
ATOM 1400 N N . TYR A 1 182 ? 12.147 3.180 -8.489 1.00 90.62 182 TYR A N 1
ATOM 1401 C CA . TYR A 1 182 ? 12.487 2.164 -9.501 1.00 90.62 182 TYR A CA 1
ATOM 1402 C C . TYR A 1 182 ? 11.324 1.757 -10.412 1.00 90.62 182 TYR A C 1
ATOM 1404 O O . TYR A 1 182 ? 11.563 1.154 -11.456 1.00 90.62 182 TYR A O 1
ATOM 1412 N N . LEU A 1 183 ? 10.076 2.064 -10.043 1.00 86.69 183 LEU A N 1
ATOM 1413 C CA . LEU A 1 183 ? 8.913 1.922 -10.927 1.00 86.69 183 LEU A CA 1
ATOM 1414 C C . LEU A 1 183 ? 8.684 3.169 -11.784 1.00 86.69 183 LEU A C 1
ATOM 1416 O O . LEU A 1 183 ? 8.211 3.069 -12.914 1.00 86.69 183 LEU A O 1
ATOM 1420 N N . GLY A 1 184 ? 8.982 4.348 -11.236 1.00 70.69 184 GLY A N 1
ATOM 1421 C CA . GLY A 1 184 ? 8.880 5.615 -11.939 1.00 70.69 184 GLY A CA 1
ATOM 1422 C C . GLY A 1 184 ? 10.177 5.938 -12.666 1.00 70.69 184 GLY A C 1
ATOM 1423 O O . GLY A 1 184 ? 11.273 5.677 -12.173 1.00 70.69 184 GLY A O 1
ATOM 1424 N N . ASN A 1 185 ? 10.074 6.581 -13.829 1.00 65.69 185 ASN A N 1
ATOM 1425 C CA . ASN A 1 185 ? 11.230 7.287 -14.365 1.00 65.69 185 ASN A CA 1
ATOM 1426 C C . ASN A 1 185 ? 11.555 8.432 -13.395 1.00 65.69 185 ASN A C 1
ATOM 1428 O O . ASN A 1 185 ? 10.743 9.344 -13.241 1.00 65.69 185 ASN A O 1
ATOM 1432 N N . ILE A 1 186 ? 12.726 8.388 -12.753 1.00 63.66 186 ILE A N 1
ATOM 1433 C CA . ILE A 1 186 ? 13.176 9.382 -11.761 1.00 63.66 186 ILE A CA 1
ATOM 1434 C C . ILE A 1 186 ? 13.051 10.813 -12.303 1.00 63.66 186 ILE A C 1
ATOM 1436 O O . ILE A 1 186 ? 12.706 11.729 -11.560 1.00 63.66 186 ILE A O 1
ATOM 1440 N N . LYS A 1 187 ? 13.241 11.006 -13.615 1.00 64.25 187 LYS A N 1
ATOM 1441 C CA . LYS A 1 187 ? 13.105 12.313 -14.277 1.00 64.25 187 LYS A CA 1
ATOM 1442 C C . LYS A 1 187 ? 11.674 12.863 -14.253 1.00 64.25 187 LYS A C 1
ATOM 1444 O O . LYS A 1 187 ? 11.488 14.071 -14.301 1.00 64.25 187 LYS A O 1
ATOM 1449 N N . ASN A 1 188 ? 10.676 11.988 -14.143 1.00 67.25 188 ASN A N 1
ATOM 1450 C CA . ASN A 1 188 ? 9.256 12.332 -14.183 1.00 67.25 188 ASN A CA 1
ATOM 1451 C C . ASN A 1 188 ? 8.600 12.315 -12.795 1.00 67.25 188 ASN A C 1
ATOM 1453 O O . ASN A 1 188 ? 7.416 12.631 -12.683 1.00 67.25 188 ASN A O 1
ATOM 1457 N N . LEU A 1 189 ? 9.341 11.969 -11.735 1.00 68.19 189 LEU A N 1
ATOM 1458 C CA . LEU A 1 189 ? 8.778 11.776 -10.397 1.00 68.19 189 LEU A CA 1
ATOM 1459 C C . LEU A 1 189 ? 8.018 13.018 -9.908 1.00 68.19 189 LEU A C 1
ATOM 1461 O O . LEU A 1 189 ? 6.894 12.896 -9.436 1.00 68.19 189 LEU A O 1
ATOM 1465 N N . GLY A 1 190 ? 8.579 14.218 -10.099 1.00 66.25 190 GLY A N 1
ATOM 1466 C CA . GLY A 1 190 ? 7.965 15.475 -9.651 1.00 66.25 190 GLY A CA 1
ATOM 1467 C C . GLY A 1 190 ? 6.579 15.747 -10.249 1.00 66.25 190 GLY A C 1
ATOM 1468 O O . GLY A 1 190 ? 5.703 16.250 -9.552 1.00 66.25 190 GLY A O 1
ATOM 1469 N N . ILE A 1 191 ? 6.356 15.359 -11.508 1.00 64.81 191 ILE A N 1
ATOM 1470 C CA . ILE A 1 191 ? 5.071 15.530 -12.208 1.00 64.81 191 ILE A CA 1
ATOM 1471 C C . ILE A 1 191 ? 4.084 14.419 -11.822 1.00 64.81 191 ILE A C 1
ATOM 1473 O O . ILE A 1 191 ? 2.877 14.644 -11.768 1.00 64.81 191 ILE A O 1
ATOM 1477 N N . LEU A 1 192 ? 4.589 13.218 -11.528 1.00 68.56 192 LEU A N 1
ATOM 1478 C CA . LEU A 1 192 ? 3.764 12.060 -11.179 1.00 68.56 192 LEU A CA 1
ATOM 1479 C C . LEU A 1 192 ? 3.265 12.098 -9.730 1.00 68.56 192 LEU A C 1
ATOM 1481 O O . LEU A 1 192 ? 2.207 11.543 -9.449 1.00 68.56 192 LEU A O 1
ATOM 1485 N N . LEU A 1 193 ? 3.980 12.764 -8.818 1.00 73.12 193 LEU A N 1
ATOM 1486 C CA . LEU A 1 193 ? 3.650 12.797 -7.387 1.00 73.12 193 LEU A CA 1
ATOM 1487 C C . LEU A 1 193 ? 2.260 13.389 -7.067 1.00 73.12 193 LEU A C 1
ATOM 1489 O O . LEU A 1 193 ? 1.538 12.757 -6.293 1.00 73.12 193 LEU A O 1
ATOM 1493 N N . PRO A 1 194 ? 1.820 14.526 -7.650 1.00 72.94 194 PRO A N 1
ATOM 1494 C CA . PRO A 1 194 ? 0.473 15.047 -7.411 1.00 72.94 194 PRO A CA 1
ATOM 1495 C C . PRO A 1 194 ? -0.625 14.106 -7.918 1.00 72.94 194 PRO A C 1
ATOM 1497 O O . PRO A 1 194 ? -1.574 13.823 -7.190 1.00 72.94 194 PRO A O 1
ATOM 1500 N N . GLY A 1 195 ? -0.481 13.577 -9.139 1.00 71.31 195 GLY A N 1
ATOM 1501 C CA . GLY A 1 195 ? -1.446 12.635 -9.717 1.00 71.31 195 GLY A CA 1
ATOM 1502 C C . GLY A 1 195 ? -1.517 11.324 -8.933 1.00 71.31 195 GLY A C 1
ATOM 1503 O O . GLY A 1 195 ? -2.603 10.814 -8.673 1.00 71.31 195 GLY A O 1
ATOM 1504 N N . PHE A 1 196 ? -0.366 10.828 -8.481 1.00 76.56 196 PHE A N 1
ATOM 1505 C CA . PHE A 1 196 ? -0.260 9.677 -7.595 1.00 76.56 196 PHE A CA 1
ATOM 1506 C C . PHE A 1 196 ? -0.996 9.916 -6.271 1.00 76.56 196 PHE A C 1
ATOM 1508 O O . PHE A 1 196 ? -1.843 9.113 -5.893 1.00 76.56 196 PHE A O 1
ATOM 1515 N N . PHE A 1 197 ? -0.754 11.048 -5.604 1.00 76.81 197 PHE A N 1
ATOM 1516 C CA . PHE A 1 197 ? -1.426 11.371 -4.345 1.00 76.81 197 PHE A CA 1
ATOM 1517 C C . PHE A 1 197 ? -2.944 11.531 -4.510 1.00 76.81 197 PHE A C 1
ATOM 1519 O O . PHE A 1 197 ? -3.709 11.007 -3.701 1.00 76.81 197 PHE A O 1
ATOM 1526 N N . ILE A 1 198 ? -3.394 12.193 -5.582 1.00 75.25 198 ILE A N 1
ATOM 1527 C CA . ILE A 1 198 ? -4.822 12.292 -5.921 1.00 75.25 198 ILE A CA 1
ATOM 1528 C C . ILE A 1 198 ? -5.411 10.894 -6.137 1.00 75.25 198 ILE A C 1
ATOM 1530 O O . ILE A 1 198 ? -6.470 10.594 -5.593 1.00 75.25 198 ILE A O 1
ATOM 1534 N N . GLY A 1 199 ? -4.710 10.020 -6.863 1.00 73.25 199 GLY A N 1
ATOM 1535 C CA . GLY A 1 199 ? -5.119 8.632 -7.072 1.00 73.25 199 GLY A CA 1
ATOM 1536 C C . GLY A 1 199 ? -5.301 7.859 -5.765 1.00 73.25 199 GLY A C 1
ATOM 1537 O O . GLY A 1 199 ? -6.275 7.126 -5.629 1.00 73.25 199 GLY A O 1
ATOM 1538 N N . LEU A 1 200 ? -4.432 8.071 -4.774 1.00 78.38 200 LEU A N 1
ATOM 1539 C CA . LEU A 1 200 ? -4.561 7.446 -3.453 1.00 78.38 200 LEU A CA 1
ATOM 1540 C C . LEU A 1 200 ? -5.744 7.993 -2.644 1.00 78.38 200 LEU A C 1
ATOM 1542 O O . LEU A 1 200 ? -6.372 7.249 -1.901 1.00 78.38 200 LEU A O 1
ATOM 1546 N N . VAL A 1 201 ? -6.058 9.285 -2.766 1.00 75.56 201 VAL A N 1
ATOM 1547 C CA . VAL A 1 201 ? -7.221 9.880 -2.084 1.00 75.56 201 VAL A CA 1
ATOM 1548 C C . VAL A 1 201 ? -8.529 9.421 -2.726 1.00 75.56 201 VAL A C 1
ATOM 1550 O O . VAL A 1 201 ? -9.486 9.139 -2.015 1.00 75.56 201 VAL A O 1
ATOM 1553 N N . VAL A 1 202 ? -8.575 9.341 -4.058 1.00 71.62 202 VAL A N 1
ATOM 1554 C CA . VAL A 1 202 ? -9.777 8.954 -4.816 1.00 71.62 202 VAL A CA 1
ATOM 1555 C C . VAL A 1 202 ? -9.998 7.441 -4.808 1.00 71.62 202 VAL A C 1
ATOM 1557 O O . VAL A 1 202 ? -11.138 6.990 -4.809 1.00 71.62 202 VAL A O 1
ATOM 1560 N N . GLY A 1 203 ? -8.923 6.652 -4.801 1.00 60.28 203 GLY A N 1
ATOM 1561 C CA . GLY A 1 203 ? -8.981 5.197 -4.652 1.00 60.28 203 GLY A CA 1
ATOM 1562 C C . GLY A 1 203 ? -9.103 4.723 -3.199 1.00 60.28 203 GLY A C 1
ATOM 1563 O O . GLY A 1 203 ? -9.136 3.514 -2.964 1.00 60.28 203 GLY A O 1
ATOM 1564 N N . GLY A 1 204 ? -9.093 5.648 -2.235 1.00 56.38 204 GLY A N 1
ATOM 1565 C CA . GLY A 1 204 ? -9.206 5.402 -0.796 1.00 56.38 204 GLY A CA 1
ATOM 1566 C C . GLY A 1 204 ? -10.619 5.093 -0.330 1.00 56.38 204 GLY A C 1
ATOM 1567 O O . GLY A 1 204 ? -11.571 5.703 -0.861 1.00 56.38 204 GLY A O 1
#

Radius of gyration: 18.52 Å; chains: 1; bounding box: 50×32×55 Å

pLDDT: mean 89.59, std 9.0, range [56.38, 98.62]

Secondary structure (DSSP, 8-state):
-HHHHHHH-HHHHHHHHHHHHHHHHHHHHHHHHTTS--S---GGGGGGTTHHHHHHHHHHHHHHTHHHHHHHHHHHHT-----HHHHHHHHHHHHHHHHHHHHHGGGGTPPPP-GGGTT--TTS---TTHHHHHHIIIIIIIIHHHIIIIIHHHHHTTS-HHHHHHHHHHHHHHHTHHHHHHHS-GGGHHHHHHHHHHHHHH--